Protein AF-A0A7C4W3E2-F1 (afdb_monomer_lite)

Organism: NCBI:txid1008305

InterPro domains:
  IPR001633 EAL domain [PF00563] (112-202)
  IPR001633 EAL domain [PS50883] (107-217)
  IPR035919 EAL domain superfamily [G3DSA:3.20.20.450] (111-212)
  IPR035919 EAL domain superfamily [SSF141868] (116-199)

Structure (mmCIF, N/CA/C/O backbone):
data_AF-A0A7C4W3E2-F1
#
_entry.id   AF-A0A7C4W3E2-F1
#
loop_
_atom_site.group_PDB
_atom_site.id
_atom_site.type_symbol
_atom_site.label_atom_id
_atom_site.label_alt_id
_atom_site.label_comp_id
_atom_site.label_asym_id
_atom_site.label_entity_id
_atom_site.label_seq_id
_atom_site.pdbx_PDB_ins_code
_atom_site.Cartn_x
_atom_site.Cartn_y
_atom_site.Cartn_z
_atom_site.occupancy
_atom_site.B_iso_or_equiv
_atom_site.auth_seq_id
_atom_site.auth_comp_id
_atom_site.auth_asym_id
_atom_site.auth_atom_id
_atom_site.pdbx_PDB_model_num
ATOM 1 N N . MET A 1 1 ? 19.752 24.414 1.937 1.00 37.38 1 MET A N 1
ATOM 2 C CA . MET A 1 1 ? 19.314 23.320 2.829 1.00 37.38 1 MET A CA 1
ATOM 3 C C . MET A 1 1 ? 18.439 22.409 1.978 1.00 37.38 1 MET A C 1
ATOM 5 O O . MET A 1 1 ? 17.414 22.881 1.515 1.00 37.38 1 MET A O 1
ATOM 9 N N . ASN A 1 2 ? 18.890 21.199 1.623 1.00 44.53 2 ASN A N 1
ATOM 10 C CA . ASN A 1 2 ? 18.094 20.286 0.788 1.00 44.53 2 ASN A CA 1
ATOM 11 C C . ASN A 1 2 ? 16.888 19.812 1.606 1.00 44.53 2 ASN A C 1
ATOM 13 O O . ASN A 1 2 ? 17.026 18.899 2.420 1.00 44.53 2 ASN A O 1
ATOM 17 N N . GLU A 1 3 ? 15.729 20.442 1.417 1.00 48.16 3 GLU A N 1
ATOM 18 C CA . GLU A 1 3 ? 14.470 19.932 1.950 1.00 48.16 3 GLU A CA 1
ATOM 19 C C . GLU A 1 3 ? 14.212 18.557 1.330 1.00 48.16 3 GLU A C 1
ATOM 21 O O . GLU A 1 3 ? 13.946 18.396 0.138 1.00 48.16 3 GLU A O 1
ATOM 26 N N . ARG A 1 4 ? 14.399 17.523 2.148 1.00 55.19 4 ARG A N 1
ATOM 27 C CA . ARG A 1 4 ? 14.164 16.134 1.775 1.00 55.19 4 ARG A CA 1
ATOM 28 C C . ARG A 1 4 ? 12.657 15.923 1.648 1.00 55.19 4 ARG A C 1
ATOM 30 O O . ARG A 1 4 ? 11.935 16.022 2.635 1.00 55.19 4 ARG A O 1
ATOM 37 N N . CYS A 1 5 ? 12.181 15.634 0.437 1.00 62.09 5 CYS A N 1
ATOM 38 C CA . CYS A 1 5 ? 10.765 15.351 0.207 1.00 62.09 5 CYS A CA 1
ATOM 39 C C . CYS A 1 5 ? 10.341 14.089 0.975 1.00 62.09 5 CYS A C 1
ATOM 41 O O . CYS A 1 5 ? 10.757 12.980 0.632 1.00 62.09 5 CYS A O 1
ATOM 43 N N . GLN A 1 6 ? 9.476 14.258 1.976 1.00 63.16 6 GLN A N 1
ATOM 44 C CA . GLN A 1 6 ? 8.965 13.171 2.821 1.00 63.16 6 GLN A CA 1
ATOM 45 C C . GLN A 1 6 ? 8.235 12.085 2.008 1.00 63.16 6 GLN A C 1
ATOM 47 O O . GLN A 1 6 ? 8.356 10.906 2.315 1.00 63.16 6 GLN A O 1
ATOM 52 N N . ARG A 1 7 ? 7.565 12.460 0.906 1.00 65.94 7 ARG A N 1
ATOM 53 C CA . ARG A 1 7 ? 6.836 11.528 0.021 1.00 65.94 7 ARG A CA 1
ATOM 54 C C . ARG A 1 7 ? 7.732 10.674 -0.879 1.00 65.94 7 ARG A C 1
ATOM 56 O O . ARG A 1 7 ? 7.321 9.609 -1.319 1.00 65.94 7 ARG A O 1
ATOM 63 N N . CYS A 1 8 ? 8.942 11.142 -1.188 1.00 62.94 8 CYS A N 1
ATOM 64 C CA . CYS A 1 8 ? 9.836 10.451 -2.123 1.00 62.94 8 CYS A CA 1
ATOM 65 C C . CYS A 1 8 ? 10.918 9.625 -1.418 1.00 62.94 8 CYS A C 1
ATOM 67 O O . CYS A 1 8 ? 11.667 8.921 -2.091 1.00 62.94 8 CYS A O 1
ATOM 69 N N . GLN A 1 9 ? 11.073 9.767 -0.097 1.00 70.00 9 GLN A N 1
ATOM 70 C CA . GLN A 1 9 ? 12.227 9.228 0.631 1.00 70.00 9 GLN A CA 1
ATOM 71 C C . GLN A 1 9 ? 11.869 8.239 1.737 1.00 70.00 9 GLN A C 1
ATOM 73 O O . GLN A 1 9 ? 12.732 7.446 2.108 1.00 70.00 9 GLN A O 1
ATOM 78 N N . VAL A 1 10 ? 10.632 8.255 2.237 1.00 81.19 10 VAL A N 1
ATOM 79 C CA . VAL A 1 10 ? 10.197 7.390 3.336 1.00 81.19 10 VAL A CA 1
ATOM 80 C C . VAL A 1 10 ? 9.119 6.443 2.828 1.00 81.19 10 VAL A C 1
ATOM 82 O O . VAL A 1 10 ? 8.127 6.885 2.254 1.00 81.19 10 VAL A O 1
ATOM 85 N N . LEU A 1 11 ? 9.326 5.142 3.030 1.00 84.69 11 LEU A N 1
ATOM 86 C CA . LEU A 1 11 ? 8.291 4.142 2.790 1.00 84.69 11 LEU A CA 1
ATOM 87 C C . LEU A 1 11 ? 7.401 4.033 4.033 1.00 84.69 11 LEU A C 1
ATOM 89 O O . LEU A 1 11 ? 7.938 3.905 5.139 1.00 84.69 11 LEU A O 1
ATOM 93 N N . PRO A 1 12 ? 6.069 4.064 3.878 1.00 86.69 12 PRO A N 1
ATOM 94 C CA . PRO A 1 12 ? 5.160 3.798 4.980 1.00 86.69 12 PRO A CA 1
ATOM 95 C C . PRO A 1 12 ? 5.326 2.351 5.452 1.00 86.69 12 PRO A C 1
ATOM 97 O O . PRO A 1 12 ? 5.595 1.452 4.656 1.00 86.69 12 PRO A O 1
ATOM 100 N N . ARG A 1 13 ? 5.162 2.128 6.756 1.00 82.44 13 ARG A N 1
ATOM 101 C CA . ARG A 1 13 ? 5.177 0.797 7.368 1.00 82.44 13 ARG A CA 1
ATOM 102 C C . ARG A 1 13 ? 4.104 0.710 8.440 1.00 82.44 13 ARG A C 1
ATOM 104 O O . ARG A 1 13 ? 3.766 1.715 9.062 1.00 82.44 13 ARG A O 1
ATOM 111 N N . VAL A 1 14 ? 3.593 -0.499 8.635 1.00 86.56 14 VAL A N 1
ATOM 112 C CA . VAL A 1 14 ? 2.686 -0.843 9.729 1.00 86.56 14 VAL A CA 1
ATOM 113 C C . VAL A 1 14 ? 3.442 -1.771 10.669 1.00 86.56 14 VAL A C 1
ATOM 115 O O . VAL A 1 14 ? 3.944 -2.809 10.244 1.00 86.56 14 VAL A O 1
ATOM 118 N N . THR A 1 15 ? 3.559 -1.368 11.926 1.00 86.69 15 THR A N 1
ATOM 119 C CA . THR A 1 15 ? 4.331 -2.054 12.966 1.00 86.69 15 THR A CA 1
ATOM 120 C C . THR A 1 15 ? 3.407 -2.650 14.026 1.00 86.69 15 THR A C 1
ATOM 122 O O . THR A 1 15 ? 2.318 -2.130 14.276 1.00 86.69 15 THR A O 1
ATOM 125 N N . ASP A 1 16 ? 3.818 -3.767 14.632 1.00 89.69 16 ASP A N 1
ATOM 126 C CA . ASP A 1 16 ? 3.157 -4.303 15.826 1.00 89.69 16 ASP A CA 1
ATOM 127 C C . ASP A 1 16 ? 3.580 -3.466 17.028 1.00 89.69 16 ASP A C 1
ATOM 129 O O . ASP A 1 16 ? 4.641 -3.655 17.619 1.00 89.69 16 ASP A O 1
ATOM 133 N N . GLU A 1 17 ? 2.753 -2.483 17.340 1.00 91.44 17 GLU A N 1
ATOM 134 C CA . GLU A 1 17 ? 2.902 -1.634 18.509 1.00 91.44 17 GLU A CA 1
ATOM 135 C C . GLU A 1 17 ? 1.515 -1.303 19.077 1.00 91.44 17 GLU A C 1
ATOM 137 O O . GLU A 1 17 ? 0.532 -1.315 18.318 1.00 91.44 17 GLU A O 1
ATOM 142 N N . PRO A 1 18 ? 1.422 -0.997 20.384 1.00 93.38 18 PRO A N 1
ATOM 143 C CA . PRO A 1 18 ? 0.163 -0.605 20.987 1.00 93.38 18 PRO A CA 1
ATOM 144 C C . PRO A 1 18 ? -0.325 0.722 20.413 1.00 93.38 18 PRO A C 1
ATOM 146 O O . PRO A 1 18 ? 0.388 1.730 20.455 1.00 93.38 18 PRO A O 1
ATOM 149 N N . LYS A 1 19 ? -1.553 0.735 19.900 1.00 94.38 19 LYS A N 1
ATOM 150 C CA . LYS A 1 19 ? -2.199 1.922 19.337 1.00 94.38 19 LYS A CA 1
ATOM 151 C C . LYS A 1 19 ? -3.575 2.122 19.944 1.00 94.38 19 LYS A C 1
ATOM 153 O O . LYS A 1 19 ? -4.288 1.165 20.235 1.00 94.38 19 LYS A O 1
ATOM 158 N N . GLN A 1 20 ? -3.958 3.384 20.061 1.00 94.75 20 GLN A N 1
ATOM 159 C CA . GLN A 1 20 ? -5.324 3.787 20.348 1.00 94.75 20 GLN A CA 1
ATOM 160 C C . GLN A 1 20 ? -5.944 4.346 19.069 1.00 94.75 20 GLN A C 1
ATOM 162 O O . GLN A 1 20 ? -5.345 5.180 18.382 1.00 94.75 20 GLN A O 1
ATOM 167 N N . LEU A 1 21 ? -7.128 3.848 18.727 1.00 95.44 21 LEU A N 1
ATOM 168 C CA . LEU A 1 21 ? -7.850 4.202 17.517 1.00 95.44 21 LEU A CA 1
ATOM 169 C C . LEU A 1 21 ? -9.158 4.892 17.875 1.00 95.44 21 LEU A C 1
ATOM 171 O O . LEU A 1 21 ? -9.896 4.438 18.745 1.00 95.44 21 LEU A O 1
ATOM 175 N N . PHE A 1 22 ? -9.452 5.962 17.145 1.00 95.56 22 PHE A N 1
ATOM 176 C CA . PHE A 1 22 ? -10.742 6.638 17.164 1.00 95.56 22 PHE A CA 1
ATOM 177 C C . PHE A 1 22 ? -11.294 6.613 15.750 1.00 95.56 22 PHE A C 1
ATOM 179 O O . PHE A 1 22 ? -10.764 7.294 14.870 1.00 95.56 22 PHE A O 1
ATOM 186 N N . CYS A 1 23 ? -12.319 5.800 15.527 1.00 96.69 23 CYS A N 1
ATOM 187 C CA . CYS A 1 23 ? -12.906 5.589 14.215 1.00 96.69 23 CYS A CA 1
ATOM 188 C C . CYS A 1 23 ? -14.297 6.217 14.142 1.00 96.69 23 CYS A C 1
ATOM 190 O O . CYS A 1 23 ? -15.093 6.070 15.066 1.00 96.69 23 CYS A O 1
ATOM 192 N N . VAL A 1 24 ? -14.581 6.899 13.036 1.00 96.38 24 VAL A N 1
ATOM 193 C CA . VAL A 1 24 ? -15.897 7.435 12.689 1.00 96.38 24 VAL A CA 1
ATOM 194 C C . VAL A 1 24 ? -16.534 6.567 11.613 1.00 96.38 24 VAL A C 1
ATOM 196 O O . VAL A 1 24 ? -15.870 6.138 10.663 1.00 96.38 24 VAL A O 1
ATOM 199 N N . PHE A 1 25 ? -17.828 6.309 11.777 1.00 95.88 25 PHE A N 1
ATOM 200 C CA . PHE A 1 25 ? -18.602 5.426 10.919 1.00 95.88 25 PHE A CA 1
ATOM 201 C C . PHE A 1 25 ? -19.732 6.222 10.265 1.00 95.88 25 PHE A C 1
ATOM 203 O O . PHE A 1 25 ? -20.571 6.759 10.980 1.00 95.88 25 PHE A O 1
ATOM 210 N N . PRO A 1 26 ? -19.807 6.279 8.925 1.00 91.88 26 PRO A N 1
ATOM 211 C CA . PRO A 1 26 ? -20.853 7.049 8.252 1.00 91.88 26 PRO A CA 1
ATOM 212 C C . PRO A 1 26 ? -22.226 6.368 8.275 1.00 91.88 26 PRO A C 1
ATOM 214 O O . PRO A 1 26 ? -23.226 6.996 7.942 1.00 91.88 26 PRO A O 1
ATOM 217 N N . LEU A 1 27 ? -22.287 5.074 8.612 1.00 92.88 27 LEU A N 1
ATOM 218 C CA . LEU A 1 27 ? -23.516 4.286 8.649 1.00 92.88 27 LEU A CA 1
ATOM 219 C C . LEU A 1 27 ? -23.542 3.404 9.899 1.00 92.88 27 LEU A C 1
ATOM 221 O O . LEU A 1 27 ? -22.602 2.640 10.141 1.00 92.88 27 LEU A O 1
ATOM 225 N N . GLU A 1 28 ? -24.661 3.423 10.627 1.00 93.50 28 GLU A N 1
ATOM 226 C CA . GLU A 1 28 ? -24.827 2.632 11.857 1.00 93.50 28 GLU A CA 1
ATOM 227 C C . GLU A 1 28 ? -24.673 1.125 11.601 1.00 93.50 28 GLU A C 1
ATOM 229 O O . GLU A 1 28 ? -24.094 0.407 12.408 1.00 93.50 28 GLU A O 1
ATOM 234 N N . VAL A 1 29 ? -25.102 0.634 10.433 1.00 94.12 29 VAL A N 1
ATOM 235 C CA . VAL A 1 29 ? -24.955 -0.784 10.057 1.00 94.12 29 VAL A CA 1
ATOM 236 C C . VAL A 1 29 ? -23.480 -1.206 9.993 1.00 94.12 29 VAL A C 1
ATOM 238 O O . VAL A 1 29 ? -23.128 -2.289 10.461 1.00 94.12 29 VAL A O 1
ATOM 241 N N . ILE A 1 30 ? -22.602 -0.351 9.452 1.00 94.81 30 ILE A N 1
ATOM 242 C CA . ILE A 1 30 ? -21.156 -0.620 9.392 1.00 94.81 30 ILE A CA 1
ATOM 243 C C . ILE A 1 30 ? -20.569 -0.588 10.806 1.00 94.81 30 ILE A C 1
ATOM 245 O O . ILE A 1 30 ? -19.756 -1.443 11.159 1.00 94.81 30 ILE A O 1
ATOM 249 N N . LYS A 1 31 ? -21.016 0.363 11.630 1.00 96.25 31 LYS A N 1
ATOM 250 C CA . LYS A 1 31 ? -20.593 0.493 13.024 1.00 96.25 31 LYS A CA 1
ATOM 251 C C . LYS A 1 31 ? -20.960 -0.740 13.853 1.00 96.25 31 LYS A C 1
ATOM 253 O O . LYS A 1 31 ? -20.088 -1.293 14.511 1.00 96.25 31 LYS A O 1
ATOM 258 N N . GLU A 1 32 ? -22.198 -1.228 13.785 1.00 95.75 32 GLU A N 1
ATOM 259 C CA . GLU A 1 32 ? -22.649 -2.433 14.508 1.00 95.75 32 GLU A CA 1
ATOM 260 C C . GLU A 1 32 ? -21.896 -3.698 14.079 1.00 95.75 32 GLU A C 1
ATOM 262 O O . GLU A 1 32 ? -21.497 -4.531 14.904 1.00 95.75 32 GLU A O 1
ATOM 267 N N . LYS A 1 33 ? -21.619 -3.814 12.780 1.00 95.31 33 LYS A N 1
ATOM 268 C CA . LYS A 1 33 ? -20.762 -4.866 12.229 1.00 95.31 33 LYS A CA 1
ATOM 269 C C . LYS A 1 33 ? -19.337 -4.779 12.791 1.00 95.31 33 LYS A C 1
ATOM 271 O O . LYS A 1 33 ? -18.769 -5.799 13.178 1.00 95.31 33 LYS A O 1
ATOM 276 N N . PHE A 1 34 ? -18.783 -3.571 12.912 1.00 96.25 34 PHE A N 1
ATOM 277 C CA . PHE A 1 34 ? -17.475 -3.330 13.529 1.00 96.25 34 PHE A CA 1
ATOM 278 C C . PHE A 1 34 ? -17.461 -3.611 15.034 1.00 96.25 34 PHE A C 1
ATOM 280 O O . PHE A 1 34 ? -16.535 -4.257 15.513 1.00 96.25 34 PHE A O 1
ATOM 287 N N . LYS A 1 35 ? -18.510 -3.239 15.779 1.00 96.25 35 LYS A N 1
ATOM 288 C CA . LYS A 1 35 ? -18.665 -3.603 17.199 1.00 96.25 35 LYS A CA 1
ATOM 289 C C . LYS A 1 35 ? -18.660 -5.115 17.394 1.00 96.25 35 LYS A C 1
ATOM 291 O O . LYS A 1 35 ? -17.996 -5.605 18.301 1.00 96.25 35 LYS A O 1
ATOM 296 N N . SER A 1 36 ? -19.390 -5.848 16.552 1.00 95.69 36 SER A N 1
ATOM 297 C CA . SER A 1 36 ? -19.430 -7.316 16.601 1.00 95.69 36 SER A CA 1
ATOM 298 C C . SER A 1 36 ? -18.036 -7.901 16.373 1.00 95.69 36 SER A C 1
ATOM 300 O O . SER A 1 36 ? -17.558 -8.681 17.190 1.00 95.69 36 SER A O 1
ATOM 302 N N . PHE A 1 37 ? -17.326 -7.406 15.352 1.00 95.69 37 PHE A N 1
ATOM 303 C CA . PHE A 1 37 ? -15.935 -7.778 15.102 1.00 95.69 37 PHE A CA 1
ATOM 304 C C . PHE A 1 37 ? -15.020 -7.496 16.308 1.00 95.69 37 PHE A C 1
ATOM 306 O O . PHE A 1 37 ? -14.236 -8.366 16.683 1.00 95.69 37 PHE A O 1
ATOM 313 N N . LEU A 1 38 ? -15.121 -6.325 16.948 1.00 95.81 38 LEU A N 1
ATOM 314 C CA . LEU A 1 38 ? -14.319 -5.996 18.134 1.00 95.81 38 LEU A CA 1
ATOM 315 C C . LEU A 1 38 ? -14.612 -6.940 19.311 1.00 95.81 38 LEU A C 1
ATOM 317 O O . LEU A 1 38 ? -13.673 -7.424 19.943 1.00 95.81 38 LEU A O 1
ATOM 321 N N . LYS A 1 39 ? -15.890 -7.257 19.570 1.00 95.06 39 LYS A N 1
ATOM 322 C CA . LYS A 1 39 ? -16.298 -8.196 20.632 1.00 95.06 39 LYS A CA 1
ATOM 323 C C . LYS A 1 39 ? -15.750 -9.599 20.396 1.00 95.06 39 LYS A C 1
ATOM 325 O O . LYS A 1 39 ? -15.179 -10.182 21.314 1.00 95.06 39 LYS A O 1
ATOM 330 N N . ASP A 1 40 ? -15.866 -10.106 19.170 1.00 93.38 40 ASP A N 1
ATOM 331 C CA . ASP A 1 40 ? -15.380 -11.440 18.796 1.00 93.38 40 ASP A CA 1
ATOM 332 C C . ASP A 1 40 ? -13.858 -11.573 18.967 1.00 93.38 40 ASP A C 1
ATOM 334 O O . ASP A 1 40 ? -13.340 -12.665 19.202 1.00 93.38 40 ASP A O 1
ATOM 338 N N . HIS A 1 41 ? -13.135 -10.452 18.896 1.00 90.31 41 HIS A N 1
ATOM 339 C CA . HIS A 1 41 ? -11.686 -10.390 19.075 1.00 90.31 41 HIS A CA 1
ATOM 340 C C . HIS A 1 41 ? -11.252 -9.937 20.477 1.00 90.31 41 HIS A C 1
ATOM 342 O O . HIS A 1 41 ? -10.055 -9.742 20.702 1.00 90.31 41 HIS A O 1
ATOM 348 N N . GLY A 1 42 ? -12.191 -9.809 21.423 1.00 90.88 42 GLY A N 1
ATOM 349 C CA . GLY A 1 42 ? -11.912 -9.455 22.816 1.00 90.88 42 GLY A CA 1
ATOM 350 C C . GLY A 1 42 ? -11.417 -8.019 23.013 1.00 90.88 42 GLY A C 1
ATOM 351 O O . GLY A 1 42 ? -10.717 -7.752 23.986 1.00 90.88 42 GLY A O 1
ATOM 352 N N . CYS A 1 43 ? -11.735 -7.107 22.091 1.00 92.81 43 CYS A N 1
ATOM 353 C CA . CYS A 1 43 ? -11.382 -5.697 22.202 1.00 92.81 43 CYS A CA 1
ATOM 354 C C . CYS A 1 43 ? -12.485 -4.930 22.936 1.00 92.81 43 CYS A C 1
ATOM 356 O O . CYS A 1 43 ? -13.632 -4.888 22.484 1.00 92.81 43 CYS A O 1
ATOM 358 N N . GLU A 1 44 ? -12.128 -4.280 24.041 1.00 93.62 44 GLU A N 1
ATOM 359 C CA . GLU A 1 44 ? -12.989 -3.286 24.679 1.00 93.62 44 GLU A CA 1
ATOM 360 C C . GLU A 1 44 ? -13.023 -2.002 23.842 1.00 93.62 44 GLU A C 1
ATOM 362 O O . GLU A 1 44 ? -12.034 -1.624 23.207 1.00 93.62 44 GLU A O 1
ATOM 367 N N . PHE A 1 45 ? -14.175 -1.333 23.825 1.00 96.25 45 PHE A N 1
ATOM 368 C CA . PHE A 1 45 ? -14.359 -0.096 23.078 1.00 96.25 45 PHE A CA 1
ATOM 369 C C . PHE A 1 45 ? -15.340 0.846 23.774 1.00 96.25 45 PHE A C 1
ATOM 371 O O . PHE A 1 45 ? -16.288 0.426 24.436 1.00 96.25 45 PHE A O 1
ATOM 378 N N . LEU A 1 46 ? -15.105 2.136 23.573 1.00 94.81 46 LEU A N 1
ATOM 379 C CA . LEU A 1 46 ? -15.987 3.239 23.903 1.00 94.81 46 LEU A CA 1
ATOM 380 C C . LEU A 1 46 ? -16.888 3.533 22.700 1.00 94.81 46 LEU A C 1
ATOM 382 O O . LEU A 1 46 ? -16.408 3.613 21.569 1.00 94.81 46 LEU A O 1
ATOM 386 N N . ASP A 1 47 ? -18.181 3.697 22.952 1.00 95.88 47 ASP A N 1
ATOM 387 C CA . ASP A 1 47 ? -19.205 3.941 21.938 1.00 95.88 47 ASP A CA 1
ATOM 388 C C . ASP A 1 47 ? -19.864 5.303 22.177 1.00 95.88 47 ASP A C 1
ATOM 390 O O . ASP A 1 47 ? -20.580 5.488 23.161 1.00 95.88 47 ASP A O 1
ATOM 394 N N . GLU A 1 48 ? -19.604 6.259 21.286 1.00 91.88 48 GLU A N 1
ATOM 395 C CA . GLU A 1 48 ? -20.080 7.638 21.410 1.00 91.88 48 GLU A CA 1
ATOM 396 C C . GLU A 1 48 ? -20.646 8.139 20.079 1.00 91.88 48 GLU A C 1
ATOM 398 O O . GLU A 1 48 ? -19.911 8.561 19.189 1.00 91.88 48 GLU A O 1
ATOM 403 N N . GLY A 1 49 ? -21.974 8.133 19.930 1.00 90.81 49 GLY A N 1
ATOM 404 C CA . GLY A 1 49 ? -22.629 8.683 18.737 1.00 90.81 49 GLY A CA 1
ATOM 405 C C . GLY A 1 49 ? -22.202 7.950 17.465 1.00 90.81 49 GLY A C 1
ATOM 406 O O . GLY A 1 49 ? -22.533 6.787 17.299 1.00 90.81 49 GLY A O 1
ATOM 407 N N . GLU A 1 50 ? -21.461 8.602 16.573 1.00 92.19 50 GLU A N 1
ATOM 408 C CA . GLU A 1 50 ? -20.946 8.007 15.324 1.00 92.19 50 GLU A CA 1
ATOM 409 C C . GLU A 1 50 ? -19.514 7.453 15.463 1.00 92.19 50 GLU A C 1
ATOM 411 O O . GLU A 1 50 ? -18.910 7.011 14.482 1.00 92.19 50 GLU A O 1
ATOM 416 N N . PHE A 1 51 ? -18.957 7.472 16.677 1.00 94.25 51 PHE A N 1
ATOM 417 C CA . PHE A 1 51 ? -17.564 7.139 16.954 1.00 94.25 51 PHE A CA 1
ATOM 418 C C . PHE A 1 51 ? -17.422 5.847 17.756 1.00 94.25 51 PHE A C 1
ATOM 420 O O . PHE A 1 51 ? -18.222 5.558 18.647 1.00 94.25 51 PHE A O 1
ATOM 427 N N . LEU A 1 52 ? -16.351 5.104 17.467 1.00 96.75 52 LEU A N 1
ATOM 428 C CA . LEU A 1 52 ? -15.817 4.066 18.345 1.00 96.75 52 LEU A CA 1
ATOM 429 C C . LEU A 1 52 ? -14.369 4.396 18.706 1.00 96.75 52 LEU A C 1
ATOM 431 O O . LEU A 1 52 ? -13.541 4.613 17.818 1.00 96.75 52 LEU A O 1
ATOM 435 N N . GLY A 1 53 ? -14.064 4.402 20.001 1.00 95.38 53 GLY A N 1
ATOM 436 C CA . GLY A 1 53 ? -12.704 4.507 20.529 1.00 95.38 53 GLY A CA 1
ATOM 437 C C . GLY A 1 53 ? -12.253 3.170 21.104 1.00 95.38 53 GLY A C 1
ATOM 438 O O . GLY A 1 53 ? -12.975 2.590 21.902 1.00 95.38 53 GLY A O 1
ATOM 439 N N . PHE A 1 54 ? -11.088 2.656 20.725 1.00 95.50 54 PHE A N 1
ATOM 440 C CA . PHE A 1 54 ? -10.593 1.375 21.240 1.00 95.50 54 PHE A CA 1
ATOM 441 C C . PHE A 1 54 ? -9.069 1.309 21.233 1.00 95.50 54 PHE A C 1
ATOM 443 O O . PHE A 1 54 ? -8.395 2.055 20.519 1.00 95.50 54 PHE A O 1
ATOM 450 N N . GLU A 1 55 ? -8.522 0.399 22.031 1.00 94.81 55 GLU A N 1
ATOM 451 C CA . GLU A 1 55 ? -7.087 0.139 22.102 1.00 94.81 55 GLU A CA 1
ATOM 452 C C . GLU A 1 55 ? -6.758 -1.235 21.526 1.00 94.81 55 GLU A C 1
ATOM 454 O O . GLU A 1 55 ? -7.503 -2.204 21.682 1.00 94.81 55 GLU A O 1
ATOM 459 N N . VAL A 1 56 ? -5.612 -1.321 20.858 1.00 94.38 56 VAL A N 1
ATOM 460 C CA . VAL A 1 56 ? -5.057 -2.573 20.349 1.00 94.38 56 VAL A CA 1
ATOM 461 C C . VAL A 1 56 ? -3.602 -2.677 20.777 1.00 94.38 56 VAL A C 1
ATOM 463 O O . VAL A 1 56 ? -2.821 -1.760 20.552 1.00 94.38 56 VAL A O 1
ATOM 466 N N . GLU A 1 57 ? -3.220 -3.803 21.377 1.00 92.81 57 GLU A N 1
ATOM 467 C CA . GLU A 1 57 ? -1.832 -4.041 21.810 1.00 92.81 57 GLU A CA 1
ATOM 468 C C . GLU A 1 57 ? -0.892 -4.323 20.626 1.00 92.81 57 GLU A C 1
ATOM 470 O O . GLU A 1 57 ? 0.281 -3.970 20.660 1.00 92.81 57 GLU A O 1
ATOM 475 N N . ASN A 1 58 ? -1.410 -4.942 19.560 1.00 93.75 58 ASN A N 1
ATOM 476 C CA . ASN A 1 58 ? -0.642 -5.301 18.367 1.00 93.75 58 ASN A CA 1
ATOM 477 C C . ASN A 1 58 ? -1.377 -4.814 17.114 1.00 93.75 58 ASN A C 1
ATOM 479 O O . ASN A 1 58 ? -2.250 -5.510 16.584 1.00 93.75 58 ASN A O 1
ATOM 483 N N . PHE A 1 59 ? -1.060 -3.597 16.664 1.00 93.62 59 PHE A N 1
ATOM 484 C CA . PHE A 1 59 ? -1.790 -2.952 15.573 1.00 93.62 59 PHE A CA 1
ATOM 485 C C . PHE A 1 59 ? -1.702 -3.702 14.236 1.00 93.62 59 PHE A C 1
ATOM 487 O O . PHE A 1 59 ? -2.735 -3.957 13.615 1.00 93.62 59 PHE A O 1
ATOM 494 N N . LYS A 1 60 ? -0.505 -4.113 13.794 1.00 94.38 60 LYS A N 1
ATOM 495 C CA . LYS A 1 60 ? -0.362 -4.878 12.543 1.00 94.38 60 LYS A CA 1
ATOM 496 C C . LYS A 1 60 ? -1.173 -6.175 12.604 1.00 94.38 60 LYS A C 1
ATOM 498 O O . LYS A 1 60 ? -1.950 -6.455 11.694 1.00 94.38 60 LYS A O 1
ATOM 503 N N . SER A 1 61 ? -1.064 -6.916 13.703 1.00 94.38 61 SER A N 1
ATOM 504 C CA . SER A 1 61 ? -1.832 -8.143 13.939 1.00 94.38 61 SER A CA 1
ATOM 505 C C . SER A 1 61 ? -3.348 -7.916 13.923 1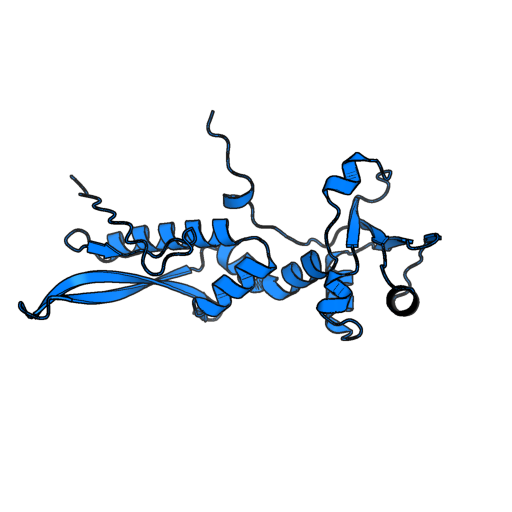.00 94.38 61 SER A C 1
ATOM 507 O O . SER A 1 61 ? -4.091 -8.748 13.404 1.00 94.38 61 SER A O 1
ATOM 509 N N . PHE A 1 62 ? -3.826 -6.790 14.458 1.00 95.19 62 PHE A N 1
ATOM 510 C CA . PHE A 1 62 ? -5.233 -6.399 14.377 1.00 95.19 62 PHE A CA 1
ATOM 511 C C . PHE A 1 62 ? -5.676 -6.160 12.928 1.00 95.19 62 PHE A C 1
ATOM 513 O O . PHE A 1 62 ? -6.693 -6.706 12.503 1.00 95.19 62 PHE A O 1
ATOM 520 N N . ILE A 1 63 ? -4.891 -5.417 12.143 1.00 94.94 63 ILE A N 1
ATOM 521 C CA . ILE A 1 63 ? -5.190 -5.164 10.728 1.00 94.94 63 ILE A CA 1
ATOM 522 C C . ILE A 1 63 ? -5.192 -6.464 9.912 1.00 94.94 63 ILE A C 1
ATOM 524 O O . ILE A 1 63 ? -6.090 -6.651 9.097 1.00 94.94 63 ILE A O 1
ATOM 528 N N . VAL A 1 64 ? -4.258 -7.388 10.166 1.00 94.06 64 VAL A N 1
ATOM 529 C CA . VAL A 1 64 ? -4.235 -8.720 9.526 1.00 94.06 64 VAL A CA 1
ATOM 530 C C . VAL A 1 64 ? -5.501 -9.522 9.847 1.00 94.06 64 VAL A C 1
ATOM 532 O O . VAL A 1 64 ? -6.061 -10.174 8.968 1.00 94.06 64 VAL A O 1
ATOM 535 N N . LYS A 1 65 ? -5.980 -9.482 11.096 1.00 94.19 65 LYS A N 1
ATOM 536 C CA . LYS A 1 65 ? -7.241 -10.140 11.479 1.00 94.19 65 LYS A CA 1
ATOM 537 C C . LYS A 1 65 ? -8.439 -9.489 10.793 1.00 94.19 65 LYS A C 1
ATOM 539 O O . LYS A 1 65 ? -9.317 -10.193 10.303 1.00 94.19 65 LYS A O 1
ATOM 544 N N . LEU A 1 66 ? -8.456 -8.158 10.719 1.00 93.31 66 LEU A N 1
ATOM 545 C CA . LEU A 1 66 ? -9.513 -7.400 10.056 1.00 93.31 66 LEU A CA 1
ATOM 546 C C . LEU A 1 66 ? -9.611 -7.768 8.571 1.00 93.31 66 LEU A C 1
ATOM 548 O O . LEU A 1 66 ? -10.701 -8.101 8.108 1.00 93.31 66 LEU A O 1
ATOM 552 N N . THR A 1 67 ? -8.488 -7.780 7.847 1.00 90.56 67 THR A N 1
ATOM 553 C CA . THR A 1 67 ? -8.456 -8.166 6.427 1.00 90.56 67 THR A CA 1
ATOM 554 C C . THR A 1 67 ? -8.765 -9.646 6.225 1.00 90.56 67 THR A C 1
ATOM 556 O O . THR A 1 67 ? -9.568 -9.990 5.364 1.00 90.56 67 THR A O 1
ATOM 559 N N . GLY A 1 68 ? -8.199 -10.526 7.056 1.00 89.38 68 GLY A N 1
ATOM 560 C CA . GLY A 1 68 ? -8.406 -11.974 6.969 1.00 89.38 68 GLY A CA 1
ATOM 561 C C . GLY A 1 68 ? -9.823 -12.436 7.320 1.00 89.38 68 GLY A C 1
ATOM 562 O O . GLY A 1 68 ? -10.236 -13.513 6.896 1.00 89.38 68 GLY A O 1
ATOM 563 N N . SER A 1 69 ? -10.586 -11.629 8.062 1.00 89.00 69 SER A N 1
ATOM 564 C CA . SER A 1 69 ? -11.962 -11.959 8.448 1.00 89.00 69 SER A CA 1
ATOM 565 C C . SER A 1 69 ? -12.938 -12.000 7.267 1.00 89.00 69 SER A C 1
ATOM 567 O O . SER A 1 69 ? -13.992 -12.622 7.380 1.00 89.00 69 SER A O 1
ATOM 569 N N . ASN A 1 70 ? -12.621 -11.327 6.150 1.00 84.75 70 ASN A N 1
ATOM 570 C CA . ASN A 1 70 ? -13.533 -11.085 5.022 1.00 84.75 70 ASN A CA 1
ATOM 571 C C . ASN A 1 70 ? -14.895 -10.493 5.433 1.00 84.75 70 ASN A C 1
ATOM 573 O O . ASN A 1 70 ? -15.864 -10.557 4.676 1.00 84.75 70 ASN A O 1
ATOM 577 N N . VAL A 1 71 ? -14.978 -9.908 6.632 1.00 90.12 71 VAL A N 1
ATOM 578 C CA . VAL A 1 71 ? -16.204 -9.298 7.140 1.00 90.12 71 VAL A CA 1
ATOM 579 C C . VAL A 1 71 ? -16.460 -7.999 6.388 1.00 90.12 71 VAL A C 1
ATOM 581 O O . VAL A 1 71 ? -17.588 -7.764 5.974 1.00 90.12 71 VAL A O 1
ATOM 584 N N . PHE A 1 72 ? -15.434 -7.180 6.149 1.00 93.19 72 PHE A N 1
ATOM 585 C CA . PHE A 1 72 ? -15.566 -5.869 5.508 1.00 93.19 72 PHE A CA 1
ATOM 586 C C . PHE A 1 72 ? -15.091 -5.883 4.056 1.00 93.19 72 PHE A C 1
ATOM 588 O O . PHE A 1 72 ? -14.038 -6.426 3.731 1.00 93.19 72 PHE A O 1
ATOM 595 N N . SER A 1 73 ? -15.853 -5.227 3.186 1.00 92.50 73 SER A N 1
ATOM 596 C CA . SER A 1 73 ? -15.435 -4.909 1.821 1.00 92.50 73 SER A CA 1
ATOM 597 C C . SER A 1 73 ? -14.449 -3.736 1.795 1.00 92.50 73 SER A C 1
ATOM 599 O O . SER A 1 73 ? -14.394 -2.919 2.716 1.00 92.50 73 SER A O 1
ATOM 601 N N . SER A 1 74 ? -13.705 -3.591 0.695 1.00 89.12 74 SER A N 1
ATOM 602 C CA . SER A 1 74 ? -12.809 -2.442 0.493 1.00 89.12 74 SER A CA 1
ATOM 603 C C . SER A 1 74 ? -13.541 -1.096 0.499 1.00 89.12 74 SER A C 1
ATOM 605 O O . SER A 1 74 ? -12.946 -0.090 0.879 1.00 89.12 74 SER A O 1
ATOM 607 N N . VAL A 1 75 ? -14.817 -1.079 0.094 1.00 92.06 75 VAL A N 1
ATOM 608 C CA . VAL A 1 75 ? -15.675 0.114 0.106 1.00 92.06 75 VAL A CA 1
ATOM 609 C C . VAL A 1 75 ? -16.023 0.493 1.544 1.00 92.06 75 VAL A C 1
ATOM 611 O O . VAL A 1 75 ? -15.777 1.623 1.944 1.00 92.06 75 VAL A O 1
ATOM 614 N N . GLU A 1 76 ? -16.480 -0.465 2.356 1.00 94.75 76 GLU A N 1
ATOM 615 C CA . GLU A 1 76 ? -16.770 -0.216 3.777 1.00 94.75 76 GLU A CA 1
ATOM 616 C C . GLU A 1 76 ? -15.521 0.265 4.532 1.00 94.75 76 GLU A C 1
ATOM 618 O O . GLU A 1 76 ? -15.585 1.226 5.293 1.00 94.75 76 GLU A O 1
ATOM 623 N N . LEU A 1 77 ? -14.361 -0.353 4.287 1.00 94.69 77 LEU A N 1
ATOM 624 C CA . LEU A 1 77 ? -13.094 0.062 4.903 1.00 94.69 77 LEU A CA 1
ATOM 625 C C . LEU A 1 77 ? -12.614 1.444 4.435 1.00 94.69 77 LEU A C 1
ATOM 627 O O . LEU A 1 77 ? -11.852 2.094 5.148 1.00 94.69 77 LEU A O 1
ATOM 631 N N . ASN A 1 78 ? -13.006 1.881 3.236 1.00 95.06 78 ASN A N 1
ATOM 632 C CA . ASN A 1 78 ? -12.707 3.225 2.746 1.00 95.06 78 ASN A CA 1
ATOM 633 C C . ASN A 1 78 ? -13.578 4.292 3.425 1.00 95.06 78 ASN A C 1
ATOM 635 O O . ASN A 1 78 ? -13.165 5.440 3.549 1.00 95.06 78 ASN A O 1
ATOM 639 N N . ASP A 1 79 ? -14.772 3.911 3.864 1.00 95.12 79 ASP A N 1
ATOM 640 C CA . ASP A 1 79 ? -15.735 4.816 4.480 1.00 95.12 79 ASP A CA 1
ATOM 641 C C . ASP A 1 79 ? -15.492 4.983 5.989 1.00 95.12 79 ASP A C 1
ATOM 643 O O . ASP A 1 79 ? -15.730 6.059 6.544 1.00 95.12 79 ASP A O 1
ATOM 647 N N . ILE A 1 80 ? -14.933 3.965 6.651 1.00 96.38 80 ILE A N 1
ATOM 648 C CA . ILE A 1 80 ? -14.481 4.061 8.045 1.00 96.38 80 ILE A CA 1
ATOM 649 C C . ILE A 1 80 ? -13.211 4.909 8.095 1.00 96.38 80 ILE A C 1
ATOM 651 O O . ILE A 1 80 ? -12.172 4.501 7.580 1.00 96.38 80 ILE A O 1
ATOM 655 N N . HIS A 1 81 ? -13.261 6.064 8.753 1.00 96.38 81 HIS A N 1
ATOM 656 C CA . HIS A 1 81 ? -12.083 6.914 8.938 1.00 96.38 81 HIS A CA 1
ATOM 657 C C . HIS A 1 81 ? -11.588 6.813 10.368 1.00 96.38 81 HIS A C 1
ATOM 659 O O . HIS A 1 81 ? -12.379 6.922 11.297 1.00 96.38 81 HIS A O 1
ATOM 665 N N . CYS A 1 82 ? -10.283 6.646 10.555 1.00 96.25 82 CYS A N 1
ATOM 666 C CA . CYS A 1 82 ? -9.696 6.523 11.878 1.00 96.25 82 CYS A CA 1
ATOM 667 C C . CYS A 1 82 ? -8.574 7.540 12.088 1.00 96.25 82 CYS A C 1
ATOM 669 O O . CYS A 1 82 ? -7.788 7.840 11.186 1.00 96.25 82 CYS A O 1
ATOM 671 N N . VAL A 1 83 ? -8.497 8.061 13.306 1.00 95.12 83 VAL A N 1
ATOM 672 C CA . VAL A 1 83 ? -7.288 8.670 13.854 1.00 95.12 83 VAL A CA 1
ATOM 673 C C . VAL A 1 83 ? -6.583 7.594 14.662 1.00 95.12 83 VAL A C 1
ATOM 675 O O . VAL A 1 83 ? -7.206 6.920 15.481 1.00 95.12 83 VAL A O 1
ATOM 678 N N . MET A 1 84 ? -5.283 7.446 14.437 1.00 92.25 84 MET A N 1
ATOM 679 C CA . MET A 1 84 ? -4.443 6.549 15.222 1.00 92.25 84 MET A CA 1
ATOM 680 C C . MET A 1 84 ? -3.456 7.353 16.045 1.00 92.25 84 MET A C 1
ATOM 682 O O . MET A 1 84 ? -2.792 8.251 15.517 1.00 92.25 84 MET A O 1
ATOM 686 N N . LEU A 1 85 ? -3.347 6.992 17.316 1.00 92.75 85 LEU A N 1
ATOM 687 C CA . LEU A 1 85 ? -2.457 7.605 18.286 1.00 92.75 85 LEU A CA 1
ATOM 688 C C . LEU A 1 85 ? -1.655 6.529 19.018 1.00 92.75 85 LEU A C 1
ATOM 690 O O . LEU A 1 85 ? -2.071 5.371 19.109 1.00 92.75 85 LEU A O 1
ATOM 694 N N . ASP A 1 86 ? -0.506 6.922 19.559 1.00 90.81 86 ASP A N 1
ATOM 695 C CA . ASP A 1 86 ? 0.228 6.078 20.498 1.00 90.81 86 ASP A CA 1
ATOM 696 C C . ASP A 1 86 ? -0.568 5.944 21.801 1.00 90.81 86 ASP A C 1
ATOM 698 O O . ASP A 1 86 ? -1.287 6.869 22.198 1.00 90.81 86 ASP A O 1
ATOM 702 N N . LYS A 1 87 ? -0.434 4.801 22.481 1.00 86.12 87 LYS A N 1
ATOM 703 C CA . LYS A 1 87 ? -1.144 4.525 23.739 1.00 86.12 87 LYS A CA 1
ATOM 704 C C . LYS A 1 87 ? -0.953 5.665 24.751 1.00 86.12 87 LYS A C 1
ATOM 706 O O . LYS A 1 87 ? 0.159 6.163 24.924 1.00 86.12 87 LYS A O 1
ATOM 711 N N . ASN A 1 88 ? -2.033 6.055 25.433 1.00 85.56 88 ASN A N 1
ATOM 712 C CA . ASN A 1 88 ? -2.092 7.173 26.389 1.00 85.56 88 ASN A CA 1
ATOM 713 C C . ASN A 1 88 ? -1.861 8.579 25.796 1.00 85.56 88 ASN A C 1
ATOM 715 O O . ASN A 1 88 ? -1.690 9.540 26.549 1.00 85.56 88 ASN A O 1
ATOM 719 N N . THR A 1 89 ? -1.858 8.737 24.470 1.00 89.38 89 THR A N 1
ATOM 720 C CA . THR A 1 89 ? -1.797 10.066 23.848 1.00 89.38 89 THR A CA 1
ATOM 721 C C . THR A 1 89 ? -3.200 10.674 23.789 1.00 89.38 89 THR A C 1
ATOM 723 O O . THR A 1 89 ? -4.101 10.061 23.216 1.00 89.38 89 THR A O 1
ATOM 726 N N . PRO A 1 90 ? -3.418 11.886 24.326 1.00 88.12 90 PRO A N 1
ATOM 727 C CA . PRO A 1 90 ? -4.735 12.507 24.294 1.00 88.12 90 PRO A CA 1
ATOM 728 C C . PRO A 1 90 ? -5.147 12.881 22.866 1.00 88.12 90 PRO A C 1
ATOM 730 O O . PRO A 1 90 ? -4.343 13.387 22.074 1.00 88.12 90 PRO A O 1
ATOM 733 N N . LEU A 1 91 ? -6.434 12.703 22.556 1.00 89.12 91 LEU A N 1
ATOM 734 C CA . LEU A 1 91 ? -7.016 13.179 21.306 1.00 89.12 91 LEU A CA 1
ATOM 735 C C . LEU A 1 91 ? -7.055 14.714 21.309 1.00 89.12 91 LEU A C 1
ATOM 737 O O . LEU A 1 91 ? -7.724 15.342 22.125 1.00 89.12 91 LEU A O 1
ATOM 741 N N . THR A 1 92 ? -6.322 15.326 20.382 1.00 91.50 92 THR A N 1
ATOM 742 C CA . THR A 1 92 ? -6.237 16.784 20.214 1.00 91.50 92 THR A CA 1
ATOM 743 C C . THR A 1 92 ? -6.664 17.184 18.804 1.00 91.50 92 THR A C 1
ATOM 745 O O . THR A 1 92 ? -6.664 16.364 17.889 1.00 91.50 92 THR A O 1
ATOM 748 N N . VAL A 1 93 ? -6.988 18.461 18.576 1.00 90.50 93 VAL A N 1
ATOM 749 C CA . VAL A 1 93 ? -7.422 18.949 17.248 1.00 90.50 93 VAL A CA 1
ATOM 750 C C . VAL A 1 93 ? -6.369 18.692 16.156 1.00 90.50 93 VAL A C 1
ATOM 752 O O . VAL A 1 93 ? -6.703 18.447 14.999 1.00 90.50 93 VAL A O 1
ATOM 755 N N . SER A 1 94 ? -5.080 18.700 16.506 1.00 90.00 94 SER A N 1
ATOM 756 C CA . SER A 1 94 ? -3.997 18.397 15.564 1.00 90.00 94 SER A CA 1
ATOM 757 C C . SER A 1 94 ? -3.992 16.939 15.100 1.00 90.00 94 SER A C 1
ATOM 759 O O . SER A 1 94 ? -3.517 16.677 13.994 1.00 90.00 94 SER A O 1
ATOM 761 N N . ALA A 1 95 ? -4.547 16.014 15.889 1.00 90.19 95 ALA A N 1
ATOM 762 C CA . ALA A 1 95 ? -4.638 14.601 15.544 1.00 90.19 95 ALA A CA 1
ATOM 763 C C . ALA A 1 95 ? -5.519 14.358 14.311 1.00 90.19 95 ALA A C 1
ATOM 765 O O . ALA A 1 95 ? -5.239 13.464 13.525 1.00 90.19 95 ALA A O 1
ATOM 766 N N . PHE A 1 96 ? -6.510 15.213 14.040 1.00 89.38 96 PHE A N 1
ATOM 767 C CA . PHE A 1 96 ? -7.337 15.086 12.833 1.00 89.38 96 PHE A CA 1
ATOM 768 C C . PHE A 1 96 ? -6.549 15.267 11.526 1.00 89.38 96 PHE A C 1
ATOM 770 O O . PHE A 1 96 ? -7.014 14.846 10.472 1.00 89.38 96 PHE A O 1
ATOM 777 N N . LYS A 1 97 ? -5.322 15.812 11.566 1.00 88.62 97 LYS A N 1
ATOM 778 C CA . LYS A 1 97 ? -4.422 15.817 10.398 1.00 88.62 97 LYS A CA 1
ATOM 779 C C . LYS A 1 97 ? -4.014 14.410 9.952 1.00 88.62 97 LYS A C 1
ATOM 781 O O . LYS A 1 97 ? -3.629 14.243 8.798 1.00 88.62 97 LYS A O 1
ATOM 786 N N . SER A 1 98 ? -4.045 13.425 10.853 1.00 88.12 98 SER A N 1
ATOM 787 C CA . SER A 1 98 ? -3.749 12.022 10.551 1.00 88.12 98 SER A CA 1
ATOM 788 C C . SER A 1 98 ? -5.002 11.182 10.302 1.00 88.12 98 SER A C 1
ATOM 790 O O . SER A 1 98 ? -4.867 9.971 10.124 1.00 88.12 98 SER A O 1
ATOM 792 N N . LEU A 1 99 ? -6.190 11.802 10.246 1.00 94.12 99 LEU A N 1
ATOM 793 C CA . LEU A 1 99 ? -7.431 11.119 9.899 1.00 94.12 99 LEU A CA 1
ATOM 794 C C . LEU A 1 99 ? -7.301 10.518 8.498 1.00 94.12 99 LEU A C 1
ATOM 796 O O . LEU A 1 99 ? -7.083 11.233 7.516 1.00 94.12 99 LEU A O 1
ATOM 800 N N . LYS A 1 100 ? -7.421 9.196 8.415 1.00 94.50 100 LYS A N 1
ATOM 801 C CA . LYS A 1 100 ? -7.320 8.452 7.161 1.00 94.50 100 LYS A CA 1
ATOM 802 C C . LYS A 1 100 ? -8.356 7.336 7.122 1.00 94.50 100 LYS A C 1
ATOM 804 O O . LYS A 1 100 ? -8.734 6.831 8.180 1.00 94.50 100 LYS A O 1
ATOM 809 N N . PRO A 1 101 ? -8.799 6.934 5.925 1.00 95.94 101 PRO A N 1
ATOM 810 C CA . PRO A 1 101 ? -9.655 5.770 5.787 1.00 95.94 101 PRO A CA 1
ATOM 811 C C . PRO A 1 101 ? -8.921 4.506 6.256 1.00 95.94 101 PRO A C 1
ATOM 813 O O . PRO A 1 101 ? -7.714 4.357 6.030 1.00 95.94 101 PRO A O 1
ATOM 816 N N . LEU A 1 102 ? -9.646 3.593 6.907 1.00 94.94 102 LEU A N 1
ATOM 817 C CA . LEU A 1 102 ? -9.109 2.367 7.501 1.00 94.94 102 LEU A CA 1
ATOM 818 C C . LEU A 1 102 ? -8.439 1.475 6.449 1.00 94.94 102 LEU A C 1
ATOM 820 O O . LEU A 1 102 ? -7.433 0.816 6.731 1.00 94.94 102 LEU A O 1
ATOM 824 N N . ASN A 1 103 ? -8.927 1.546 5.206 1.00 95.12 103 ASN A N 1
ATOM 825 C CA . ASN A 1 103 ? -8.331 0.879 4.053 1.00 95.12 103 ASN A CA 1
ATOM 826 C C . ASN A 1 103 ? -6.860 1.260 3.789 1.00 95.12 103 ASN A C 1
ATOM 828 O O . ASN A 1 103 ? -6.150 0.520 3.108 1.00 95.12 103 ASN A O 1
ATOM 832 N N . THR A 1 104 ? -6.384 2.395 4.314 1.00 94.00 104 THR A N 1
ATOM 833 C CA . THR A 1 104 ? -4.992 2.828 4.165 1.00 94.00 104 THR A CA 1
ATOM 834 C C . THR A 1 104 ? -4.067 1.809 4.813 1.00 94.00 104 THR A C 1
ATOM 836 O O . THR A 1 104 ? -3.081 1.389 4.215 1.00 94.00 104 THR A O 1
ATOM 839 N N . TRP A 1 105 ? -4.389 1.375 6.032 1.00 94.31 105 TRP A N 1
ATOM 840 C CA . TRP A 1 105 ? -3.547 0.439 6.774 1.00 94.31 105 TRP A CA 1
ATOM 841 C C . TRP A 1 105 ? -3.722 -0.994 6.298 1.00 94.31 105 TRP A C 1
ATOM 843 O O . TRP A 1 105 ? -2.729 -1.713 6.216 1.00 94.31 105 TRP A O 1
ATOM 853 N N . THR A 1 106 ? -4.936 -1.388 5.900 1.00 94.44 106 THR A N 1
ATOM 854 C CA . THR A 1 106 ? -5.148 -2.702 5.277 1.00 94.44 106 THR A CA 1
ATOM 855 C C . THR A 1 106 ? -4.348 -2.825 3.982 1.00 94.44 106 THR A C 1
ATOM 857 O O . THR A 1 106 ? -3.628 -3.802 3.808 1.00 94.44 106 THR A O 1
ATOM 860 N N . SER A 1 107 ? -4.360 -1.787 3.137 1.00 94.81 107 SER A N 1
ATOM 861 C CA . SER A 1 107 ? -3.578 -1.743 1.895 1.00 94.81 107 SER A CA 1
ATOM 862 C C . SER A 1 107 ? -2.072 -1.842 2.142 1.00 94.81 107 SER A C 1
ATOM 864 O O . SER A 1 107 ? -1.363 -2.459 1.352 1.00 94.81 107 SER A O 1
ATOM 866 N N . LEU A 1 108 ? -1.564 -1.242 3.225 1.00 94.38 108 LEU A N 1
ATOM 867 C CA . LEU A 1 108 ? -0.147 -1.332 3.592 1.00 94.38 108 LEU A CA 1
ATOM 868 C C . LEU A 1 108 ? 0.247 -2.742 4.043 1.00 94.38 108 LEU A C 1
ATOM 870 O O . LEU A 1 108 ? 1.318 -3.210 3.669 1.00 94.38 108 LEU A O 1
ATOM 874 N N . VAL A 1 109 ? -0.608 -3.409 4.822 1.00 93.81 109 VAL A N 1
ATOM 875 C CA . VAL A 1 109 ? -0.380 -4.791 5.268 1.00 93.81 109 VAL A CA 1
ATOM 876 C C . VAL A 1 109 ? -0.459 -5.767 4.091 1.00 93.81 109 VAL A C 1
ATOM 878 O O . VAL A 1 109 ? 0.412 -6.617 3.947 1.00 93.81 109 VAL A O 1
ATOM 881 N N . GLU A 1 110 ? -1.446 -5.617 3.205 1.00 93.00 110 GLU A N 1
ATOM 882 C CA . GLU A 1 110 ? -1.580 -6.445 1.996 1.00 93.00 110 GLU A CA 1
ATOM 883 C C . GLU A 1 110 ? -0.414 -6.258 1.013 1.00 93.00 110 GLU A C 1
ATOM 885 O O . GLU A 1 110 ? -0.028 -7.193 0.315 1.00 93.00 110 GLU A O 1
ATOM 890 N N . ALA A 1 111 ? 0.158 -5.053 0.949 1.00 94.56 111 ALA A N 1
ATOM 891 C CA . ALA A 1 111 ? 1.271 -4.717 0.065 1.00 94.56 111 ALA A CA 1
ATOM 892 C C . ALA A 1 111 ? 2.652 -4.840 0.739 1.00 94.56 111 ALA A C 1
ATOM 894 O O . ALA A 1 111 ? 3.620 -4.259 0.241 1.00 94.56 111 ALA A O 1
ATOM 895 N N . GLU A 1 112 ? 2.771 -5.579 1.847 1.00 92.88 112 GLU A N 1
ATOM 896 C CA . GLU A 1 112 ? 4.026 -5.704 2.599 1.00 92.88 112 GLU A CA 1
ATOM 897 C C . GLU A 1 112 ? 5.186 -6.206 1.723 1.00 92.88 112 GLU A C 1
ATOM 899 O O . GLU A 1 112 ? 6.250 -5.590 1.709 1.00 92.88 112 GLU A O 1
ATOM 904 N N . GLU A 1 113 ? 4.971 -7.239 0.902 1.00 93.25 113 GLU A N 1
ATOM 905 C CA . GLU A 1 113 ? 6.012 -7.762 0.005 1.00 93.25 113 GLU A CA 1
ATOM 906 C C . GLU A 1 113 ? 6.509 -6.708 -1.001 1.00 93.25 113 GLU A C 1
ATOM 908 O O . GLU A 1 113 ? 7.706 -6.624 -1.294 1.00 93.25 113 GLU A O 1
ATOM 913 N N . TYR A 1 114 ? 5.599 -5.876 -1.515 1.00 95.38 114 TYR A N 1
ATOM 914 C CA . TYR A 1 114 ? 5.935 -4.768 -2.407 1.00 95.38 114 TYR A CA 1
ATOM 915 C C . TYR A 1 114 ? 6.750 -3.688 -1.678 1.00 95.38 114 TYR A C 1
ATOM 917 O O . TYR A 1 114 ? 7.750 -3.201 -2.210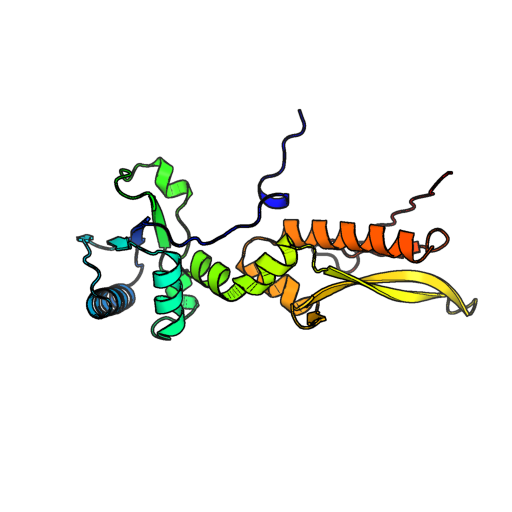 1.00 95.38 114 TYR A O 1
ATOM 925 N N . LEU A 1 115 ? 6.366 -3.329 -0.450 1.00 95.19 115 LEU A N 1
ATOM 926 C CA . LEU A 1 115 ? 7.098 -2.348 0.355 1.00 95.19 115 LEU A CA 1
ATOM 927 C C . LEU A 1 115 ? 8.501 -2.850 0.716 1.00 95.19 115 LEU A C 1
ATOM 929 O O . LEU A 1 115 ? 9.468 -2.090 0.625 1.00 95.19 115 LEU A O 1
ATOM 933 N N . GLU A 1 116 ? 8.634 -4.129 1.064 1.00 94.62 116 GLU A N 1
ATOM 934 C CA . GLU A 1 116 ? 9.930 -4.782 1.252 1.00 94.62 116 GLU A CA 1
ATOM 935 C C . GLU A 1 116 ? 10.751 -4.765 -0.041 1.00 94.62 116 GLU A C 1
ATOM 937 O O . GLU A 1 116 ? 11.923 -4.406 -0.020 1.00 94.62 116 GLU A O 1
ATOM 942 N N . MET A 1 117 ? 10.140 -5.070 -1.191 1.00 95.62 117 MET A N 1
ATOM 943 C CA . MET A 1 117 ? 10.821 -5.046 -2.492 1.00 95.62 117 MET A CA 1
ATOM 944 C C . MET A 1 117 ? 11.421 -3.680 -2.808 1.00 95.62 117 MET A C 1
ATOM 946 O O . MET A 1 117 ? 12.563 -3.599 -3.267 1.00 95.62 117 MET A O 1
ATOM 950 N N . LEU A 1 118 ? 10.680 -2.609 -2.534 1.00 94.44 118 LEU A N 1
ATOM 951 C CA . LEU A 1 118 ? 11.191 -1.253 -2.688 1.00 94.44 118 LEU A CA 1
ATOM 952 C C . LEU A 1 118 ? 12.293 -0.926 -1.684 1.00 94.44 118 LEU A C 1
ATOM 954 O O . LEU A 1 118 ? 13.300 -0.332 -2.068 1.00 94.44 118 LEU A O 1
ATOM 958 N N . SER A 1 119 ? 12.117 -1.324 -0.423 1.00 93.44 119 SER A N 1
ATOM 959 C CA . SER A 1 119 ? 13.098 -1.097 0.640 1.00 93.44 119 SER A CA 1
ATOM 960 C C . SER A 1 119 ? 14.434 -1.787 0.355 1.00 93.44 119 SER A C 1
ATOM 962 O O . SER A 1 119 ? 15.486 -1.216 0.631 1.00 93.44 119 SER A O 1
ATOM 964 N N . ASP A 1 120 ? 14.391 -2.989 -0.216 1.00 94.50 120 ASP A N 1
ATOM 965 C CA . ASP A 1 120 ? 15.567 -3.795 -0.552 1.00 94.50 120 ASP A CA 1
ATOM 966 C C . ASP A 1 120 ? 16.203 -3.386 -1.893 1.00 94.50 120 ASP A C 1
ATOM 968 O O . ASP A 1 120 ? 17.236 -3.925 -2.288 1.00 94.50 120 ASP A O 1
ATOM 972 N N . GLY A 1 121 ? 15.575 -2.471 -2.643 1.00 94.00 121 GLY A N 1
ATOM 973 C CA . GLY A 1 121 ? 16.014 -2.106 -3.989 1.00 94.00 121 GLY A CA 1
ATOM 974 C C . GLY A 1 121 ? 15.895 -3.249 -5.003 1.00 94.00 121 GLY A C 1
ATOM 975 O O . GLY A 1 121 ? 16.639 -3.270 -5.984 1.00 94.00 121 GLY A O 1
ATOM 976 N N . ARG A 1 122 ? 14.962 -4.191 -4.796 1.00 95.81 122 ARG A N 1
ATOM 977 C CA . ARG A 1 122 ? 14.711 -5.359 -5.662 1.00 95.81 122 ARG A CA 1
ATOM 978 C C . ARG A 1 122 ? 13.917 -4.992 -6.919 1.00 95.81 122 ARG A C 1
ATOM 980 O O . ARG A 1 122 ? 12.890 -5.587 -7.238 1.00 95.81 122 ARG A O 1
ATOM 987 N N . LEU A 1 123 ? 14.417 -4.000 -7.646 1.00 95.81 123 LEU A N 1
ATOM 988 C CA . LEU A 1 123 ? 13.939 -3.622 -8.969 1.00 95.81 123 LEU A CA 1
ATOM 989 C C . LEU A 1 123 ? 14.988 -3.977 -10.022 1.00 95.81 123 LEU A C 1
ATOM 991 O O . LEU A 1 123 ? 16.190 -3.984 -9.765 1.00 95.81 123 LEU A O 1
ATOM 995 N N . THR A 1 124 ? 14.529 -4.227 -11.241 1.00 94.50 124 THR A N 1
ATOM 996 C CA . THR A 1 124 ? 15.374 -4.436 -12.417 1.00 94.50 124 THR A CA 1
ATOM 997 C C . THR A 1 124 ? 14.809 -3.683 -13.618 1.00 94.50 124 THR A C 1
ATOM 999 O O . THR A 1 124 ? 13.638 -3.305 -13.637 1.00 94.50 124 THR A O 1
ATOM 1002 N N . ALA A 1 125 ? 15.648 -3.440 -14.622 1.00 93.31 125 ALA A N 1
ATOM 1003 C CA . ALA A 1 125 ? 15.302 -2.685 -15.818 1.00 93.31 125 ALA A CA 1
ATOM 1004 C C . ALA A 1 125 ? 15.530 -3.531 -17.073 1.00 93.31 125 ALA A C 1
ATOM 1006 O O . ALA A 1 125 ? 16.636 -4.012 -17.337 1.00 93.31 125 ALA A O 1
ATOM 1007 N N . TYR A 1 126 ? 14.467 -3.701 -17.853 1.00 93.31 126 TYR A N 1
ATOM 1008 C CA . TYR A 1 126 ? 14.500 -4.351 -19.158 1.00 93.31 126 TYR A CA 1
ATOM 1009 C C . TYR A 1 126 ? 14.593 -3.265 -20.232 1.00 93.31 126 TYR A C 1
ATOM 1011 O O . TYR A 1 126 ? 14.058 -2.175 -20.054 1.00 93.31 126 TYR A O 1
ATOM 1019 N N . PHE A 1 127 ? 15.291 -3.550 -21.330 1.00 93.50 127 PHE A N 1
ATOM 1020 C CA . PHE A 1 127 ? 15.566 -2.576 -22.388 1.00 93.50 127 PHE A CA 1
ATOM 1021 C C . PHE A 1 127 ? 14.985 -3.089 -23.699 1.00 93.50 127 PHE A C 1
ATOM 1023 O O . PHE A 1 127 ? 15.509 -4.045 -24.274 1.00 93.50 127 PHE A O 1
ATOM 1030 N N . GLN A 1 128 ? 13.905 -2.466 -24.160 1.00 93.12 128 GLN A N 1
ATOM 1031 C CA . GLN A 1 128 ? 13.268 -2.800 -25.427 1.00 93.12 128 GLN A CA 1
ATOM 1032 C C . GLN A 1 128 ? 13.870 -1.940 -26.548 1.00 93.12 128 GLN A C 1
ATOM 1034 O O . GLN A 1 128 ? 13.830 -0.714 -26.444 1.00 93.12 128 GLN A O 1
ATOM 1039 N N . PRO A 1 129 ? 14.454 -2.534 -27.606 1.00 93.94 129 PRO A N 1
ATOM 1040 C CA . PRO A 1 129 ? 15.061 -1.764 -28.687 1.00 93.94 129 PRO A CA 1
ATOM 1041 C C . PRO A 1 129 ? 14.038 -0.904 -29.435 1.00 93.94 129 PRO A C 1
ATOM 1043 O O . PRO A 1 129 ? 12.981 -1.388 -29.835 1.00 93.94 129 PRO A O 1
ATOM 1046 N N . VAL A 1 130 ? 14.408 0.345 -29.703 1.00 93.12 130 VAL A N 1
ATOM 1047 C CA . VAL A 1 130 ? 13.713 1.254 -30.620 1.00 93.12 130 VAL A CA 1
ATOM 1048 C C . VAL A 1 130 ? 14.526 1.317 -31.909 1.00 93.12 130 VAL A C 1
ATOM 1050 O O . VAL A 1 130 ? 15.716 1.646 -31.881 1.00 93.12 130 VAL A O 1
ATOM 1053 N N . VAL A 1 131 ? 13.903 0.981 -33.039 1.00 94.44 131 VAL A N 1
ATOM 1054 C CA . VAL A 1 131 ? 14.583 0.802 -34.331 1.00 94.44 131 VAL A CA 1
ATOM 1055 C C . VAL A 1 131 ? 14.148 1.880 -35.319 1.00 94.44 131 VAL A C 1
ATOM 1057 O O . VAL A 1 131 ? 12.957 2.125 -35.500 1.00 94.44 131 VAL A O 1
ATOM 1060 N N . ASP A 1 132 ? 15.113 2.502 -35.995 1.00 93.44 132 ASP A N 1
ATOM 1061 C CA . ASP A 1 132 ? 14.854 3.292 -37.196 1.00 93.44 132 ASP A CA 1
ATOM 1062 C C . ASP A 1 132 ? 14.492 2.341 -38.341 1.00 93.44 132 ASP A C 1
ATOM 1064 O O . ASP A 1 132 ? 15.325 1.563 -38.809 1.00 93.44 132 ASP A O 1
ATOM 1068 N N . VAL A 1 133 ? 13.239 2.402 -38.791 1.00 93.31 133 VAL A N 1
ATOM 1069 C CA . VAL A 1 133 ? 12.701 1.514 -39.832 1.00 93.31 133 VAL A CA 1
ATOM 1070 C C . VAL A 1 133 ? 13.318 1.733 -41.213 1.00 93.31 133 VAL A C 1
ATOM 1072 O O . VAL A 1 133 ? 13.290 0.817 -42.025 1.00 93.31 133 VAL A O 1
ATOM 1075 N N . LYS A 1 134 ? 13.876 2.918 -41.498 1.00 93.88 134 LYS A N 1
ATOM 1076 C CA . LYS A 1 134 ? 14.526 3.215 -42.783 1.00 93.88 134 LYS A CA 1
ATOM 1077 C C . LYS A 1 134 ? 15.968 2.726 -42.793 1.00 93.88 134 LYS A C 1
ATOM 1079 O O . LYS A 1 134 ? 16.444 2.227 -43.805 1.00 93.88 134 LYS A O 1
ATOM 1084 N N . GLN A 1 135 ? 16.673 2.905 -41.678 1.00 92.12 135 GLN A N 1
ATOM 1085 C CA . GLN A 1 135 ? 18.086 2.543 -41.554 1.00 92.12 135 GLN A CA 1
ATOM 1086 C C . GLN A 1 135 ? 18.299 1.118 -41.031 1.00 92.12 135 GLN A C 1
ATOM 1088 O O . GLN A 1 135 ? 19.432 0.641 -41.050 1.00 92.12 135 GLN A O 1
ATOM 1093 N N . HIS A 1 136 ? 17.243 0.460 -40.542 1.00 91.31 136 HIS A N 1
ATOM 1094 C CA . HIS A 1 136 ? 17.282 -0.834 -39.854 1.00 91.31 136 HIS A CA 1
ATOM 1095 C C . HIS A 1 136 ? 18.309 -0.877 -38.710 1.00 91.31 136 HIS A C 1
ATOM 1097 O O . HIS A 1 136 ? 18.990 -1.879 -38.493 1.00 91.31 136 HIS A O 1
ATOM 1103 N N . LYS A 1 137 ? 18.436 0.232 -37.972 1.00 93.62 137 LYS A N 1
ATOM 1104 C CA . LYS A 1 137 ? 19.394 0.387 -36.868 1.00 93.62 137 LYS A CA 1
ATOM 1105 C C . LYS A 1 137 ? 18.684 0.722 -35.569 1.00 93.62 137 LYS A C 1
ATOM 1107 O O . LYS A 1 137 ? 17.714 1.474 -35.557 1.00 93.62 137 LYS A O 1
ATOM 1112 N N . VAL A 1 138 ? 19.204 0.195 -34.465 1.00 93.75 138 VAL A N 1
ATOM 1113 C CA . VAL A 1 138 ? 18.753 0.575 -33.123 1.00 93.75 138 VAL A CA 1
ATOM 1114 C C . VAL A 1 138 ? 19.183 2.016 -32.849 1.00 93.75 138 VAL A C 1
ATOM 1116 O O . VAL A 1 138 ? 20.367 2.336 -32.934 1.00 93.75 138 VAL A O 1
ATOM 1119 N N . VAL A 1 139 ? 18.223 2.876 -32.512 1.00 93.75 139 VAL A N 1
ATOM 1120 C CA . VAL A 1 139 ? 18.457 4.290 -32.161 1.00 93.75 139 VAL A CA 1
ATOM 1121 C C . VAL A 1 139 ? 18.414 4.535 -30.655 1.00 93.75 139 VAL A C 1
ATOM 1123 O O . VAL A 1 139 ? 18.947 5.529 -30.158 1.00 93.75 139 VAL A O 1
ATOM 1126 N N . GLY A 1 140 ? 17.783 3.630 -29.913 1.00 93.38 140 GLY A N 1
ATOM 1127 C CA . GLY A 1 140 ? 17.562 3.781 -28.487 1.00 93.38 140 GLY A CA 1
ATOM 1128 C C . GLY A 1 140 ? 16.907 2.564 -27.859 1.00 93.38 140 GLY A C 1
ATOM 1129 O O . GLY A 1 140 ? 16.657 1.565 -28.531 1.00 93.38 140 GLY A O 1
ATOM 1130 N N . PHE A 1 141 ? 16.616 2.677 -26.570 1.00 94.00 141 PHE A N 1
ATOM 1131 C CA . PHE A 1 141 ? 15.927 1.660 -25.795 1.00 94.00 141 PHE A CA 1
ATOM 1132 C C . PHE A 1 141 ? 14.868 2.288 -24.897 1.00 94.00 141 PHE A C 1
ATOM 1134 O O . PHE A 1 141 ? 15.140 3.271 -24.204 1.00 94.00 141 PHE A O 1
ATOM 1141 N N . GLU A 1 142 ? 13.685 1.689 -24.885 1.00 91.50 142 GLU A N 1
ATOM 1142 C CA . GLU A 1 142 ? 12.660 1.952 -23.883 1.00 91.50 142 GLU A CA 1
ATOM 1143 C C . GLU A 1 142 ? 12.935 1.121 -22.633 1.00 91.50 142 GLU A C 1
ATOM 1145 O O . GLU A 1 142 ? 13.194 -0.086 -22.713 1.00 91.50 142 GLU A O 1
ATOM 1150 N N . VAL A 1 143 ? 12.927 1.785 -21.476 1.00 91.50 143 VAL A N 1
ATOM 1151 C CA . VAL A 1 143 ? 13.204 1.151 -20.193 1.00 91.50 143 VAL A CA 1
ATOM 1152 C C . VAL A 1 143 ? 11.916 0.707 -19.532 1.00 91.50 143 VAL A C 1
ATOM 1154 O O . VAL A 1 143 ? 11.026 1.498 -19.240 1.00 91.50 143 VAL A O 1
ATOM 1157 N N . LEU A 1 144 ? 11.879 -0.577 -19.215 1.00 90.38 144 LEU A N 1
ATOM 1158 C CA . LEU A 1 144 ? 10.751 -1.248 -18.609 1.00 90.38 144 LEU A CA 1
ATOM 1159 C C . LEU A 1 144 ? 11.164 -1.744 -17.221 1.00 90.38 144 LEU A C 1
ATOM 1161 O O . LEU A 1 144 ? 11.819 -2.780 -17.088 1.00 90.38 144 LEU A O 1
ATOM 1165 N N . ALA A 1 145 ? 10.792 -0.995 -16.183 1.00 90.88 145 ALA A N 1
ATOM 1166 C CA . ALA A 1 145 ? 11.061 -1.382 -14.802 1.00 90.88 145 ALA A CA 1
ATOM 1167 C C . ALA A 1 145 ? 10.224 -2.606 -14.395 1.00 90.88 145 ALA A C 1
ATOM 1169 O O . ALA A 1 145 ? 9.066 -2.760 -14.799 1.00 90.88 145 ALA A O 1
ATOM 1170 N N . ARG A 1 146 ? 10.822 -3.498 -13.611 1.00 93.81 146 ARG A N 1
ATOM 1171 C CA . ARG A 1 146 ? 10.205 -4.717 -13.080 1.00 93.81 146 ARG A CA 1
ATOM 1172 C C . ARG A 1 146 ? 10.619 -4.912 -11.633 1.00 93.81 146 ARG A C 1
ATOM 1174 O O . ARG A 1 146 ? 11.726 -4.536 -11.254 1.00 93.81 146 ARG A O 1
ATOM 1181 N N . GLY A 1 147 ? 9.743 -5.529 -10.856 1.00 96.12 147 GLY A N 1
ATOM 1182 C CA . GLY A 1 147 ? 10.077 -5.994 -9.520 1.00 96.12 147 GLY A CA 1
ATOM 1183 C C . GLY A 1 147 ? 10.701 -7.379 -9.575 1.00 96.12 147 GLY A C 1
ATOM 1184 O O . GLY A 1 147 ? 10.480 -8.122 -10.533 1.00 96.12 147 GLY A O 1
ATOM 1185 N N . VAL A 1 148 ? 11.474 -7.720 -8.551 1.00 97.06 148 VAL A N 1
ATOM 1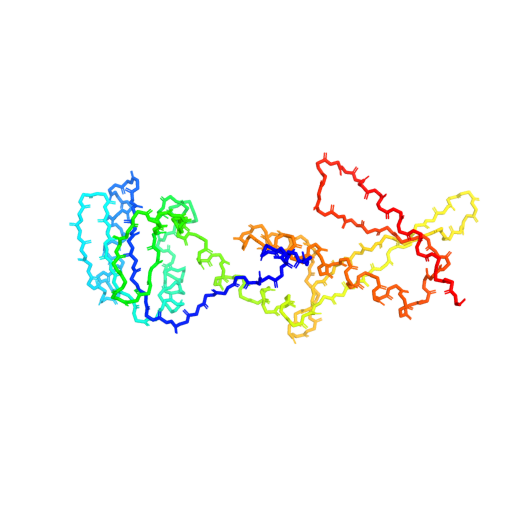186 C CA . VAL A 1 148 ? 12.045 -9.056 -8.376 1.00 97.06 148 VAL A CA 1
ATOM 1187 C C . VAL A 1 148 ? 11.569 -9.603 -7.034 1.00 97.06 148 VAL A C 1
ATOM 1189 O O . VAL A 1 148 ? 11.915 -9.057 -5.983 1.00 97.06 148 VAL A O 1
ATOM 1192 N N . GLY A 1 149 ? 10.744 -10.650 -7.069 1.00 95.06 149 GLY A N 1
ATOM 1193 C CA . GLY A 1 149 ? 10.268 -11.368 -5.886 1.00 95.06 149 GLY A CA 1
ATOM 1194 C C . GLY A 1 149 ? 11.417 -12.004 -5.101 1.00 95.06 149 GLY A C 1
ATOM 1195 O O . GLY A 1 149 ? 12.541 -12.117 -5.598 1.00 95.06 149 GLY A O 1
ATOM 1196 N N . LYS A 1 150 ? 11.161 -12.424 -3.857 1.00 94.19 150 LYS A N 1
ATOM 1197 C CA . LYS A 1 150 ? 12.187 -13.090 -3.023 1.00 94.19 150 LYS A CA 1
ATOM 1198 C C . LYS A 1 150 ? 12.667 -14.414 -3.630 1.00 94.19 150 LYS A C 1
ATOM 1200 O O . LYS A 1 150 ? 13.812 -14.802 -3.434 1.00 94.19 150 LYS A O 1
ATOM 1205 N N . ASP A 1 151 ? 11.800 -15.072 -4.388 1.00 94.25 151 ASP A N 1
ATOM 1206 C CA . ASP A 1 151 ? 12.063 -16.293 -5.152 1.00 94.25 151 ASP A CA 1
ATOM 1207 C C . ASP A 1 151 ? 12.729 -16.035 -6.520 1.00 94.25 151 ASP A C 1
ATOM 1209 O O . ASP A 1 151 ? 13.002 -16.973 -7.266 1.00 94.25 151 ASP A O 1
ATOM 1213 N N . GLY A 1 152 ? 12.993 -14.770 -6.865 1.00 93.75 152 GLY A N 1
ATOM 1214 C CA . GLY A 1 152 ? 13.529 -14.363 -8.163 1.00 93.75 152 GLY A CA 1
ATOM 1215 C C . GLY A 1 152 ? 12.477 -14.206 -9.266 1.00 93.75 152 GLY A C 1
ATOM 1216 O O . GLY A 1 152 ? 12.845 -13.883 -10.399 1.00 93.75 152 GLY A O 1
ATOM 1217 N N . SER A 1 153 ? 11.187 -14.396 -8.969 1.00 95.38 153 SER A N 1
ATOM 1218 C CA . SER A 1 153 ? 10.104 -14.161 -9.927 1.00 95.38 153 SER A CA 1
ATOM 1219 C C . SER A 1 153 ? 10.050 -12.697 -10.377 1.00 95.38 153 SER A C 1
ATOM 1221 O O . SER A 1 153 ? 10.422 -11.771 -9.652 1.00 95.38 153 SER A O 1
ATOM 1223 N N . ILE A 1 154 ? 9.594 -12.474 -11.610 1.00 96.00 154 ILE A N 1
ATOM 1224 C CA . ILE A 1 154 ? 9.466 -11.128 -12.172 1.00 96.00 154 ILE A CA 1
ATOM 1225 C C . ILE A 1 154 ? 8.074 -10.583 -11.882 1.00 96.00 154 ILE A C 1
ATOM 1227 O O . ILE A 1 154 ? 7.074 -11.130 -12.345 1.00 96.00 154 ILE A O 1
ATOM 1231 N N . VAL A 1 155 ? 8.027 -9.447 -11.189 1.00 94.50 155 VAL A N 1
ATOM 1232 C CA . VAL A 1 155 ? 6.788 -8.722 -10.911 1.00 94.50 155 VAL A CA 1
ATOM 1233 C C . VAL A 1 155 ? 6.551 -7.674 -12.006 1.00 94.50 155 VAL A C 1
ATOM 1235 O O . VAL A 1 155 ? 7.414 -6.814 -12.243 1.00 94.50 155 VAL A O 1
ATOM 1238 N N . PRO A 1 156 ? 5.408 -7.736 -12.716 1.00 90.94 156 PRO A N 1
ATOM 1239 C CA . PRO A 1 156 ? 5.107 -6.827 -13.813 1.00 90.94 156 PRO A CA 1
ATOM 1240 C C . PRO A 1 156 ? 4.857 -5.393 -13.314 1.00 90.94 156 PRO A C 1
ATOM 1242 O O . PRO A 1 156 ? 4.429 -5.183 -12.179 1.00 90.94 156 PRO A O 1
ATOM 1245 N N . PRO A 1 157 ? 5.059 -4.381 -14.177 1.00 90.12 157 PRO A N 1
ATOM 1246 C CA . PRO A 1 157 ? 4.949 -2.977 -13.788 1.00 90.12 157 PRO A CA 1
ATOM 1247 C C . PRO A 1 157 ? 3.525 -2.610 -13.364 1.00 90.12 157 PRO A C 1
ATOM 1249 O O . PRO A 1 157 ? 3.362 -1.830 -12.434 1.00 90.12 157 PRO A O 1
ATOM 1252 N N . GLY A 1 158 ? 2.498 -3.199 -13.993 1.00 89.25 158 GLY A N 1
ATOM 1253 C CA . GLY A 1 158 ? 1.098 -2.965 -13.624 1.00 89.25 158 GLY A CA 1
ATOM 1254 C C . GLY A 1 158 ? 0.846 -3.237 -12.141 1.00 89.25 158 GLY A C 1
ATOM 1255 O O . GLY A 1 158 ? 0.369 -2.353 -11.435 1.00 89.25 158 GLY A O 1
ATOM 1256 N N . GLN A 1 159 ? 1.302 -4.396 -11.654 1.00 92.19 159 GLN A N 1
ATOM 1257 C CA . GLN A 1 159 ? 1.184 -4.775 -10.246 1.00 92.19 159 GLN A CA 1
ATOM 1258 C C . GLN A 1 159 ? 1.954 -3.820 -9.323 1.00 92.19 159 GLN A C 1
ATOM 1260 O O . GLN A 1 159 ? 1.416 -3.400 -8.302 1.00 92.19 159 GLN A O 1
ATOM 1265 N N . LEU A 1 160 ? 3.176 -3.416 -9.697 1.00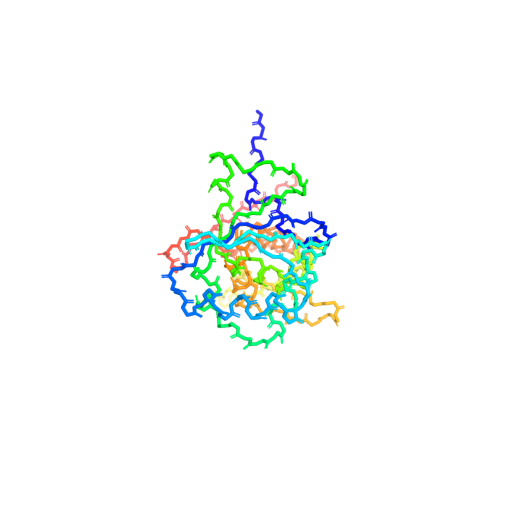 92.88 160 LEU A N 1
ATOM 1266 C CA . LEU A 1 160 ? 3.943 -2.431 -8.924 1.00 92.88 160 LEU A CA 1
ATOM 1267 C C . LEU A 1 160 ? 3.184 -1.107 -8.787 1.00 92.88 160 LEU A C 1
ATOM 1269 O O . LEU A 1 160 ? 3.082 -0.564 -7.690 1.00 92.88 160 LEU A O 1
ATOM 1273 N N . PHE A 1 161 ? 2.629 -0.594 -9.885 1.00 91.56 161 PHE A N 1
ATOM 1274 C CA . PHE A 1 161 ? 1.906 0.675 -9.883 1.00 91.56 161 PHE A CA 1
ATOM 1275 C C . PHE A 1 161 ? 0.550 0.596 -9.174 1.00 91.56 161 PHE A C 1
ATOM 1277 O O . PHE A 1 161 ? 0.127 1.587 -8.573 1.00 91.56 161 PHE A O 1
ATOM 1284 N N . ASP A 1 162 ? -0.121 -0.556 -9.205 1.00 91.81 162 ASP A N 1
ATOM 1285 C CA . ASP A 1 162 ? -1.338 -0.796 -8.426 1.00 91.81 162 ASP A CA 1
ATOM 1286 C C . ASP A 1 162 ? -1.049 -0.762 -6.923 1.00 91.81 162 ASP A C 1
ATOM 1288 O O . ASP A 1 162 ? -1.716 -0.030 -6.186 1.00 91.81 162 ASP A O 1
ATOM 1292 N N . CYS A 1 163 ? -0.012 -1.472 -6.469 1.00 93.88 163 CYS A N 1
ATOM 1293 C CA . CYS A 1 163 ? 0.448 -1.406 -5.082 1.00 93.88 163 CYS A CA 1
ATOM 1294 C C . CYS A 1 163 ? 0.883 0.017 -4.704 1.00 93.88 163 CYS A C 1
ATOM 1296 O O . CYS A 1 163 ? 0.522 0.513 -3.635 1.00 93.88 163 CYS A O 1
ATOM 1298 N N . ALA A 1 164 ? 1.590 0.715 -5.595 1.00 92.69 164 ALA A N 1
ATOM 1299 C CA . ALA A 1 164 ? 2.048 2.078 -5.357 1.00 92.69 164 ALA A CA 1
ATOM 1300 C C . ALA A 1 164 ? 0.906 3.078 -5.146 1.00 92.69 164 ALA A C 1
ATOM 1302 O O . ALA A 1 164 ? 1.006 3.947 -4.281 1.00 92.69 164 ALA A O 1
ATOM 1303 N N . ARG A 1 165 ? -0.186 2.948 -5.913 1.00 91.25 165 ARG A N 1
ATOM 1304 C CA . ARG A 1 165 ? -1.405 3.754 -5.739 1.00 91.25 165 ARG A CA 1
ATOM 1305 C C . ARG A 1 165 ? -2.050 3.504 -4.382 1.00 91.25 165 ARG A C 1
ATOM 1307 O O . ARG A 1 165 ? -2.341 4.457 -3.670 1.00 91.25 165 ARG A O 1
ATOM 1314 N N . LYS A 1 166 ? -2.246 2.232 -4.026 1.00 91.12 166 LYS A N 1
ATOM 1315 C CA . LYS A 1 166 ? -2.920 1.832 -2.780 1.00 91.12 166 LYS A CA 1
ATOM 1316 C C . LYS A 1 166 ? -2.143 2.220 -1.519 1.00 91.12 166 LYS A C 1
ATOM 1318 O O . LYS A 1 166 ? -2.739 2.426 -0.472 1.00 91.12 166 LYS A O 1
ATOM 1323 N N . THR A 1 167 ? -0.820 2.319 -1.620 1.00 92.31 167 THR A N 1
ATOM 1324 C CA . THR A 1 167 ? 0.074 2.605 -0.485 1.00 92.31 167 THR A CA 1
ATOM 1325 C C . THR A 1 167 ? 0.579 4.047 -0.439 1.00 92.31 167 THR A C 1
ATOM 1327 O O . THR A 1 167 ? 1.392 4.368 0.422 1.00 92.31 167 THR A O 1
ATOM 1330 N N . ASP A 1 168 ? 0.130 4.915 -1.354 1.00 90.31 168 ASP A N 1
ATOM 1331 C CA . ASP A 1 168 ? 0.632 6.291 -1.516 1.00 90.31 168 ASP A CA 1
ATOM 1332 C C . ASP A 1 168 ? 2.166 6.363 -1.717 1.00 90.31 168 ASP A C 1
ATOM 1334 O O . ASP A 1 168 ? 2.856 7.247 -1.212 1.00 90.31 168 ASP A O 1
ATOM 1338 N N . THR A 1 169 ? 2.731 5.408 -2.470 1.00 92.50 169 THR A N 1
ATOM 1339 C CA . THR A 1 169 ? 4.184 5.301 -2.732 1.00 92.50 169 THR A CA 1
ATOM 1340 C C . THR A 1 169 ? 4.575 5.543 -4.193 1.00 92.50 169 THR A C 1
ATOM 1342 O O . THR A 1 169 ? 5.717 5.287 -4.576 1.00 92.50 169 THR A O 1
ATOM 1345 N N . LEU A 1 170 ? 3.677 6.089 -5.023 1.00 91.19 170 LEU A N 1
ATOM 1346 C CA . LEU A 1 170 ? 3.932 6.342 -6.454 1.00 91.19 170 LEU A CA 1
ATOM 1347 C C . LEU A 1 170 ? 5.220 7.126 -6.721 1.00 91.19 170 LEU A C 1
ATOM 1349 O O . LEU A 1 170 ? 6.006 6.741 -7.582 1.00 91.19 170 LEU A O 1
ATOM 1353 N N . PHE A 1 171 ? 5.462 8.201 -5.969 1.00 89.12 171 PHE A N 1
ATOM 1354 C CA . PHE A 1 171 ? 6.665 9.019 -6.139 1.00 89.12 171 PHE A CA 1
ATOM 1355 C C . PHE A 1 171 ? 7.944 8.288 -5.724 1.00 89.12 171 PHE A C 1
ATOM 1357 O O . PHE A 1 171 ? 9.002 8.501 -6.321 1.00 89.12 171 PHE A O 1
ATOM 1364 N N . TYR A 1 172 ? 7.855 7.423 -4.711 1.00 91.94 172 TYR A N 1
ATOM 1365 C CA . TYR A 1 172 ? 8.973 6.582 -4.302 1.00 91.94 172 TYR A CA 1
ATOM 1366 C C . TYR A 1 172 ? 9.301 5.563 -5.397 1.00 91.94 172 TYR A C 1
ATOM 1368 O O . TYR A 1 172 ? 10.458 5.462 -5.807 1.00 91.94 172 TYR A O 1
ATOM 1376 N N . LEU A 1 173 ? 8.285 4.849 -5.899 1.00 92.75 173 LEU A N 1
ATOM 1377 C CA . LEU A 1 173 ? 8.438 3.875 -6.979 1.00 92.75 173 LEU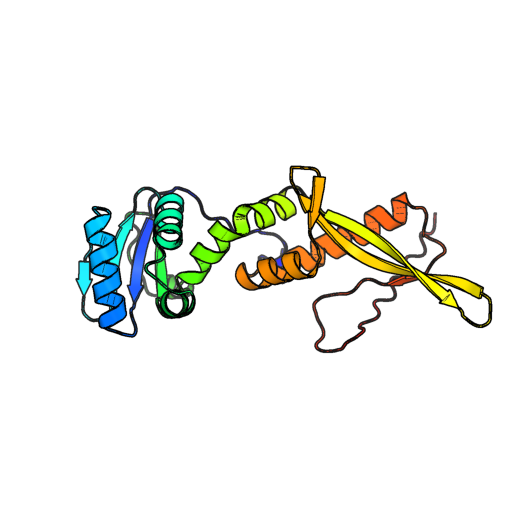 A CA 1
ATOM 1378 C C . LEU A 1 173 ? 9.013 4.535 -8.238 1.00 92.75 173 LEU A C 1
ATOM 1380 O O . LEU A 1 173 ? 9.984 4.032 -8.789 1.00 92.75 173 LEU A O 1
ATOM 1384 N N . ASP A 1 174 ? 8.479 5.685 -8.659 1.00 91.00 174 ASP A N 1
ATOM 1385 C CA . ASP A 1 174 ? 8.974 6.432 -9.823 1.00 91.00 174 ASP A CA 1
ATOM 1386 C C . ASP A 1 174 ? 10.466 6.780 -9.699 1.00 91.00 174 ASP A C 1
ATOM 1388 O O . ASP A 1 174 ? 11.255 6.551 -10.621 1.00 91.00 174 ASP A O 1
ATOM 1392 N N . ARG A 1 175 ? 10.883 7.284 -8.530 1.00 90.75 175 ARG A N 1
ATOM 1393 C CA . ARG A 1 175 ? 12.297 7.555 -8.253 1.00 90.75 175 ARG A CA 1
ATOM 1394 C C . ARG A 1 175 ? 13.131 6.278 -8.365 1.00 90.75 175 ARG A C 1
ATOM 1396 O O . ARG A 1 175 ? 14.155 6.287 -9.044 1.00 90.75 175 ARG A O 1
ATOM 1403 N N . ALA A 1 176 ? 12.693 5.193 -7.728 1.00 92.44 176 ALA A N 1
ATOM 1404 C CA . ALA A 1 176 ? 13.407 3.919 -7.731 1.00 92.44 176 ALA A CA 1
ATOM 1405 C C . ALA A 1 176 ? 13.534 3.330 -9.153 1.00 92.44 176 ALA A C 1
ATOM 1407 O O . ALA A 1 176 ? 14.611 2.868 -9.533 1.00 92.44 176 ALA A O 1
ATOM 1408 N N . CYS A 1 177 ? 12.483 3.438 -9.973 1.00 92.25 177 CYS A N 1
ATOM 1409 C CA . CYS A 1 177 ? 12.477 3.059 -11.388 1.00 92.25 177 CYS A CA 1
ATOM 1410 C C . CYS A 1 177 ? 13.509 3.851 -12.208 1.00 92.25 177 CYS A C 1
ATOM 1412 O O . CYS A 1 177 ? 14.260 3.271 -12.994 1.00 92.25 177 CYS A O 1
ATOM 1414 N N . ARG A 1 178 ? 13.601 5.172 -12.003 1.00 91.00 178 ARG A N 1
ATOM 1415 C CA . ARG A 1 178 ? 14.609 6.013 -12.672 1.00 91.00 178 ARG A CA 1
ATOM 1416 C C . ARG A 1 178 ? 16.030 5.655 -12.248 1.00 91.00 178 ARG A C 1
ATOM 1418 O O . ARG A 1 178 ? 16.924 5.574 -13.089 1.00 91.00 178 ARG A O 1
ATOM 1425 N N . GLU A 1 179 ? 16.245 5.419 -10.959 1.00 92.31 179 GLU A N 1
ATOM 1426 C CA . GLU A 1 179 ? 17.556 5.031 -10.442 1.00 92.31 179 GLU A CA 1
ATOM 1427 C C . GLU A 1 179 ? 18.026 3.691 -11.018 1.00 92.31 179 GLU A C 1
ATOM 1429 O O . GLU A 1 179 ? 19.170 3.595 -11.471 1.00 92.31 179 GLU A O 1
ATOM 1434 N N . VAL A 1 180 ? 17.160 2.670 -11.045 1.00 93.69 180 VAL A N 1
ATOM 1435 C CA . VAL A 1 180 ? 17.521 1.366 -11.621 1.00 93.69 180 VAL A CA 1
ATOM 1436 C C . VAL A 1 180 ? 17.744 1.467 -13.129 1.00 93.69 180 VAL A C 1
ATOM 1438 O O . VAL A 1 180 ? 18.723 0.921 -13.629 1.00 93.69 180 VAL A O 1
ATOM 1441 N N . ALA A 1 181 ? 16.928 2.244 -13.848 1.00 92.19 181 ALA A N 1
ATOM 1442 C CA . ALA A 1 181 ? 17.093 2.476 -15.280 1.00 92.19 181 ALA A CA 1
ATOM 1443 C C . ALA A 1 181 ? 18.491 3.016 -15.619 1.00 92.19 181 ALA A C 1
ATOM 1445 O O . ALA A 1 181 ? 19.196 2.447 -16.455 1.00 92.19 181 ALA A O 1
ATOM 1446 N N . VAL A 1 182 ? 18.917 4.081 -14.931 1.00 92.00 182 VAL A N 1
ATOM 1447 C CA . VAL A 1 182 ? 20.225 4.716 -15.153 1.00 92.00 182 VAL A CA 1
ATOM 1448 C C . VAL A 1 182 ? 21.367 3.771 -14.778 1.00 92.00 182 VAL A C 1
ATOM 1450 O O . VAL A 1 182 ? 22.299 3.591 -15.566 1.00 92.00 182 VAL A O 1
ATOM 1453 N N . LYS A 1 183 ? 21.287 3.119 -13.610 1.00 92.19 183 LYS A N 1
ATOM 1454 C CA . LYS A 1 183 ? 22.313 2.169 -13.146 1.00 92.19 183 LYS A CA 1
ATOM 1455 C C . LYS A 1 183 ? 22.477 1.003 -14.122 1.00 92.19 183 LYS A C 1
ATOM 1457 O O . LYS A 1 183 ? 23.596 0.690 -14.527 1.00 92.19 183 LYS A O 1
ATOM 1462 N N . THR A 1 184 ? 21.381 0.377 -14.549 1.00 92.50 184 THR A N 1
ATOM 1463 C CA . THR A 1 184 ? 21.438 -0.769 -15.464 1.00 92.50 184 THR A CA 1
ATOM 1464 C C . THR A 1 184 ? 21.878 -0.360 -16.872 1.00 92.50 184 THR A C 1
ATOM 1466 O O . THR A 1 184 ? 22.630 -1.107 -17.499 1.00 92.50 184 THR A O 1
ATOM 1469 N N . ALA A 1 185 ? 21.494 0.825 -17.363 1.00 91.94 185 ALA A N 1
ATOM 1470 C CA . ALA A 1 185 ? 21.959 1.338 -18.656 1.00 91.94 185 ALA A CA 1
ATOM 1471 C C . ALA A 1 185 ? 23.483 1.541 -18.678 1.00 91.94 185 ALA A C 1
ATOM 1473 O O . ALA A 1 185 ? 24.143 1.168 -19.653 1.00 91.94 185 ALA A O 1
ATOM 1474 N N . ALA A 1 186 ? 24.047 2.072 -17.586 1.00 91.25 186 ALA A N 1
ATOM 1475 C CA . ALA A 1 186 ? 25.489 2.230 -17.424 1.00 91.25 186 ALA A CA 1
ATOM 1476 C C . ALA A 1 186 ? 26.212 0.871 -17.411 1.00 91.25 186 ALA A C 1
ATOM 1478 O O . ALA A 1 186 ? 27.170 0.679 -18.159 1.00 91.25 186 ALA A O 1
ATOM 1479 N N . ILE A 1 187 ? 25.707 -0.105 -16.644 1.00 92.81 187 ILE A N 1
ATOM 1480 C CA . ILE A 1 187 ? 26.261 -1.474 -16.591 1.00 92.81 187 ILE A CA 1
ATOM 1481 C C . ILE A 1 187 ? 26.236 -2.140 -17.975 1.00 92.81 187 ILE A C 1
ATOM 1483 O O . ILE A 1 187 ? 27.208 -2.775 -18.381 1.00 92.81 187 ILE A O 1
ATOM 1487 N N . LYS A 1 188 ? 25.144 -1.967 -18.731 1.00 91.62 188 LYS A N 1
ATOM 1488 C CA . LYS A 1 188 ? 24.988 -2.505 -20.092 1.00 91.62 188 LYS A CA 1
ATOM 1489 C C . LYS A 1 188 ? 25.747 -1.715 -21.166 1.00 91.62 188 LYS A C 1
ATOM 1491 O O . LYS A 1 188 ? 25.665 -2.086 -22.334 1.00 91.62 188 LYS A O 1
ATOM 1496 N N . LYS A 1 189 ? 26.487 -0.659 -20.799 1.00 92.44 189 LYS A N 1
ATOM 1497 C CA . LYS A 1 189 ? 27.250 0.205 -21.721 1.00 92.44 189 LYS A CA 1
ATOM 1498 C C . LYS A 1 189 ? 26.381 0.766 -22.857 1.00 92.44 189 LYS A C 1
ATOM 1500 O O . LYS A 1 189 ? 26.783 0.793 -24.017 1.00 92.44 189 LYS A O 1
ATOM 1505 N N . LEU A 1 190 ? 25.168 1.213 -22.521 1.00 89.44 190 LEU A N 1
ATOM 1506 C CA . LEU A 1 190 ? 24.215 1.794 -23.479 1.00 89.44 190 LEU A CA 1
ATOM 1507 C C . LEU A 1 190 ? 24.396 3.312 -23.667 1.00 89.44 190 LEU A C 1
ATOM 1509 O O . LEU A 1 190 ? 23.496 3.996 -24.141 1.00 89.44 190 LEU A O 1
ATOM 1513 N N . ASN A 1 191 ? 25.565 3.850 -23.321 1.00 85.31 191 ASN A N 1
ATOM 1514 C CA . ASN A 1 191 ? 25.893 5.280 -23.334 1.00 85.31 191 ASN A CA 1
ATOM 1515 C C . ASN A 1 191 ? 25.853 5.939 -24.726 1.00 85.31 191 ASN A C 1
ATOM 1517 O O . ASN A 1 191 ? 25.789 7.162 -24.811 1.00 85.31 191 ASN A O 1
ATOM 1521 N N . ASN A 1 192 ? 25.864 5.149 -25.802 1.00 89.44 192 ASN A N 1
ATOM 1522 C CA . ASN A 1 192 ? 25.758 5.641 -27.181 1.00 89.44 192 ASN A CA 1
ATOM 1523 C C . ASN A 1 192 ? 24.323 5.606 -27.739 1.00 89.44 192 ASN A C 1
ATOM 1525 O O . ASN A 1 192 ? 24.114 5.968 -28.895 1.00 89.44 192 ASN A O 1
ATOM 1529 N N . TYR A 1 193 ? 23.344 5.168 -26.945 1.00 90.44 193 TYR A N 1
ATOM 1530 C CA . TYR A 1 193 ? 21.948 5.032 -27.356 1.00 90.44 193 TYR A CA 1
ATOM 1531 C C . TYR A 1 193 ? 21.053 6.014 -26.598 1.00 90.44 193 TYR A C 1
ATOM 1533 O O . TYR A 1 193 ? 21.354 6.415 -25.474 1.00 90.44 193 TYR A O 1
ATOM 1541 N N . LEU A 1 194 ? 19.923 6.395 -27.200 1.00 89.62 194 LEU A N 1
ATOM 1542 C CA . LEU A 1 194 ? 18.882 7.123 -26.474 1.00 89.62 194 LEU A CA 1
ATOM 1543 C C . LEU A 1 194 ? 18.211 6.189 -25.462 1.00 89.62 194 LEU A C 1
ATOM 1545 O O . LEU A 1 194 ? 17.843 5.071 -25.813 1.00 89.62 194 LEU A O 1
ATOM 1549 N N . ILE A 1 195 ? 18.029 6.652 -24.227 1.00 89.31 195 ILE A N 1
ATOM 1550 C CA . ILE A 1 195 ? 17.319 5.909 -23.183 1.00 89.31 195 ILE A CA 1
ATOM 1551 C C . ILE A 1 195 ? 16.003 6.625 -22.893 1.00 89.31 195 ILE A C 1
ATOM 1553 O O . ILE A 1 195 ? 16.006 7.788 -22.487 1.00 89.31 195 ILE A O 1
ATOM 1557 N N . PHE A 1 196 ? 14.892 5.930 -23.120 1.00 88.56 196 PHE A N 1
ATOM 1558 C CA . PHE A 1 196 ? 13.547 6.429 -22.854 1.00 88.56 196 PHE A CA 1
ATOM 1559 C C . PHE A 1 196 ? 13.057 5.847 -21.528 1.00 88.56 196 PHE A C 1
ATOM 1561 O O . PHE A 1 196 ? 12.966 4.630 -21.382 1.00 88.56 196 PHE A O 1
ATOM 1568 N N . ILE A 1 197 ? 12.782 6.714 -20.552 1.00 84.88 197 ILE A N 1
ATOM 1569 C CA . ILE A 1 197 ? 12.276 6.329 -19.229 1.00 84.88 197 ILE A CA 1
ATOM 1570 C C . ILE A 1 197 ? 10.902 6.967 -19.051 1.00 84.88 197 ILE A C 1
ATOM 1572 O O . ILE A 1 197 ? 10.781 8.190 -19.146 1.00 84.88 197 ILE A O 1
ATOM 1576 N N . GLU A 1 198 ? 9.887 6.152 -18.778 1.00 75.00 198 GLU A N 1
ATOM 1577 C CA . GLU A 1 198 ? 8.554 6.643 -18.438 1.00 75.00 198 GLU A CA 1
ATOM 1578 C C . GLU A 1 198 ? 8.551 7.204 -17.008 1.00 75.00 198 GLU A C 1
ATOM 1580 O O . GLU A 1 198 ? 9.018 6.550 -16.074 1.00 75.00 198 GLU A O 1
ATOM 1585 N N . ILE A 1 199 ? 8.058 8.434 -16.846 1.00 68.06 199 ILE A N 1
ATOM 1586 C CA . ILE A 1 199 ? 7.971 9.127 -15.555 1.00 68.06 199 ILE A CA 1
ATOM 1587 C C . ILE A 1 199 ? 6.496 9.288 -15.200 1.00 68.06 199 ILE A C 1
ATOM 1589 O O . ILE A 1 199 ? 5.722 9.863 -15.973 1.00 68.06 199 ILE A O 1
ATOM 1593 N N . LEU A 1 200 ? 6.107 8.841 -14.007 1.00 60.91 200 LEU A N 1
ATOM 1594 C CA . LEU A 1 200 ? 4.780 9.113 -13.468 1.00 60.91 200 LEU A CA 1
ATOM 1595 C C . LEU A 1 200 ? 4.667 10.600 -13.115 1.00 60.91 200 LEU A C 1
ATOM 1597 O O . LEU A 1 200 ? 5.070 11.043 -12.042 1.00 60.91 200 LEU A O 1
ATOM 1601 N N . GLY A 1 201 ? 4.117 11.391 -14.032 1.00 43.50 201 GLY A N 1
ATOM 1602 C CA . GLY A 1 201 ? 3.959 12.831 -13.811 1.00 43.50 201 GLY A CA 1
ATOM 1603 C C . GLY A 1 201 ? 3.201 13.586 -14.891 1.00 43.50 201 GLY A C 1
ATOM 1604 O O . GLY A 1 201 ? 3.092 14.805 -14.818 1.00 43.50 201 GLY A O 1
ATOM 1605 N N . SER A 1 202 ? 2.648 12.901 -15.886 1.00 33.91 202 SER A N 1
ATOM 1606 C CA . SER A 1 202 ? 1.897 13.578 -16.928 1.00 33.91 202 SER A CA 1
ATOM 1607 C C . SER A 1 202 ? 0.701 12.729 -17.325 1.00 33.91 202 SER A C 1
ATOM 1609 O O . SER A 1 202 ? 0.859 11.571 -17.700 1.00 33.91 202 SER A O 1
ATOM 1611 N N . LYS A 1 203 ? -0.503 13.306 -17.272 1.00 33.25 203 LYS A N 1
ATOM 1612 C CA . LYS A 1 203 ? -1.660 12.841 -18.050 1.00 33.25 203 LYS A CA 1
ATOM 1613 C C . LYS A 1 203 ? -1.398 13.066 -19.551 1.00 33.25 203 LYS A C 1
ATOM 1615 O O . LYS A 1 203 ? -2.205 13.671 -20.247 1.00 33.25 203 LYS A O 1
ATOM 1620 N N . THR A 1 204 ? -0.249 12.621 -20.036 1.00 30.00 204 THR A N 1
ATOM 1621 C CA . THR A 1 204 ? 0.109 12.569 -21.444 1.00 30.00 204 THR A CA 1
ATOM 1622 C C . THR A 1 204 ? 0.716 11.197 -21.680 1.00 30.00 204 THR A C 1
ATOM 1624 O O . THR A 1 204 ? 1.703 10.859 -21.023 1.00 30.00 204 THR A O 1
ATOM 1627 N N . PRO A 1 205 ? 0.149 10.394 -22.592 1.00 31.38 205 PRO A N 1
ATOM 1628 C CA . PRO A 1 205 ? 0.872 9.247 -23.104 1.00 31.38 205 PRO A CA 1
ATOM 1629 C C . PRO A 1 205 ? 2.137 9.814 -23.767 1.00 31.38 205 PRO A C 1
ATOM 1631 O O . PRO A 1 205 ? 2.045 10.724 -24.590 1.00 31.38 205 PRO A O 1
ATOM 1634 N N . HIS A 1 206 ? 3.313 9.327 -23.370 1.00 34.03 206 HIS A N 1
ATOM 1635 C CA . HIS A 1 206 ? 4.620 9.704 -23.932 1.00 34.03 206 HIS A CA 1
ATOM 1636 C C . HIS A 1 206 ? 5.205 11.056 -23.474 1.00 34.03 206 HIS A C 1
ATOM 1638 O O . HIS A 1 206 ? 5.478 11.944 -24.284 1.00 34.03 206 HIS A O 1
ATOM 1644 N N . PHE A 1 207 ? 5.533 11.200 -22.185 1.00 32.59 207 PHE A N 1
ATOM 1645 C CA . PHE A 1 207 ? 6.575 12.163 -21.807 1.00 32.59 207 PHE A CA 1
ATOM 1646 C C . PHE A 1 207 ? 7.957 11.550 -22.076 1.00 32.59 207 PHE A C 1
ATOM 1648 O O . PHE A 1 207 ? 8.499 10.799 -21.270 1.00 32.59 207 PHE A O 1
ATOM 1655 N N . ASN A 1 208 ? 8.526 11.862 -23.242 1.00 34.22 208 ASN A N 1
ATOM 1656 C CA . ASN A 1 208 ? 9.898 11.506 -23.601 1.00 34.22 208 ASN A CA 1
ATOM 1657 C C . ASN A 1 208 ? 10.887 12.366 -22.800 1.00 34.22 208 ASN A C 1
ATOM 1659 O O . ASN A 1 208 ? 11.309 13.434 -23.247 1.00 34.22 208 ASN A O 1
ATOM 1663 N N . ALA A 1 209 ? 11.300 11.898 -21.623 1.00 35.41 209 ALA A N 1
ATOM 1664 C CA . ALA A 1 209 ? 12.472 12.454 -20.963 1.00 35.41 209 ALA A CA 1
ATOM 1665 C C . ALA A 1 209 ? 13.726 12.014 -21.735 1.00 35.41 209 ALA A C 1
ATOM 1667 O O . ALA A 1 209 ? 14.236 10.909 -21.566 1.00 35.41 209 ALA A O 1
ATOM 1668 N N . ARG A 1 210 ? 14.229 12.884 -22.615 1.00 32.19 210 ARG A N 1
ATOM 1669 C CA . ARG A 1 210 ? 15.507 12.685 -23.305 1.00 32.19 210 ARG A CA 1
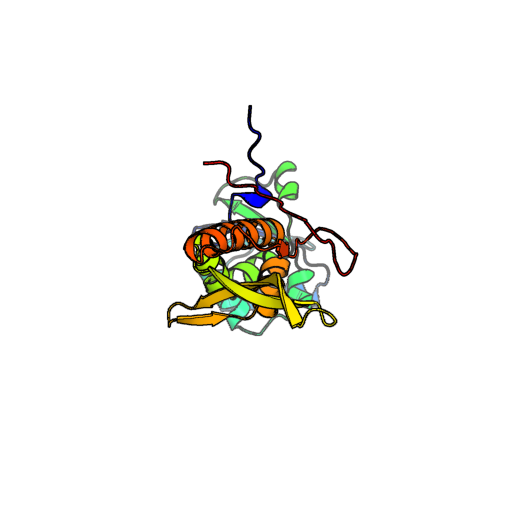ATOM 1670 C C . ARG A 1 210 ? 16.639 12.964 -22.314 1.00 32.19 210 ARG A C 1
ATOM 1672 O O . ARG A 1 210 ? 17.159 14.075 -22.265 1.00 32.19 210 ARG A O 1
ATOM 1679 N N . ILE A 1 211 ? 17.033 11.972 -21.518 1.00 37.56 211 ILE A N 1
ATOM 1680 C CA . ILE A 1 211 ? 18.278 12.072 -20.748 1.00 37.56 211 ILE A CA 1
ATOM 1681 C C . ILE A 1 211 ? 19.433 11.825 -21.726 1.00 37.56 211 ILE A C 1
ATOM 1683 O O . ILE A 1 211 ? 19.898 10.705 -21.906 1.00 37.56 211 ILE A O 1
ATOM 1687 N N . GLN A 1 212 ? 19.896 12.884 -22.397 1.00 31.58 212 GLN A N 1
ATOM 1688 C CA . GLN A 1 212 ? 21.231 12.889 -22.996 1.00 31.58 212 GLN A CA 1
ATOM 1689 C C . GLN A 1 212 ? 22.252 13.079 -21.871 1.00 31.58 212 GLN A C 1
ATOM 1691 O O . GLN A 1 212 ? 22.807 14.159 -21.693 1.00 31.58 212 GLN A O 1
ATOM 1696 N N . SER A 1 213 ? 22.523 12.031 -21.096 1.00 33.66 213 SER A N 1
ATOM 1697 C CA . SER A 1 213 ? 23.764 12.003 -20.329 1.00 33.66 213 SER A CA 1
ATOM 1698 C C . SER A 1 213 ? 24.887 11.680 -21.313 1.00 33.66 213 SER A C 1
ATOM 1700 O O . SER A 1 213 ? 25.193 10.514 -21.561 1.00 33.66 213 SER A O 1
ATOM 1702 N N . ARG A 1 214 ? 25.500 12.714 -21.908 1.00 28.94 214 ARG A N 1
ATOM 1703 C CA . ARG A 1 214 ? 26.883 12.579 -22.375 1.00 28.94 214 ARG A CA 1
ATOM 1704 C C . ARG A 1 214 ? 27.703 12.293 -21.122 1.00 28.94 214 ARG A C 1
ATOM 1706 O O . ARG A 1 214 ? 28.002 13.210 -20.366 1.00 28.94 214 ARG A O 1
ATOM 1713 N N . PHE A 1 215 ? 28.006 11.023 -20.871 1.00 29.47 215 PHE A N 1
ATOM 1714 C CA . PHE A 1 215 ? 29.089 10.667 -19.967 1.00 29.47 215 PHE A CA 1
ATOM 1715 C C . PHE A 1 215 ? 30.373 11.134 -20.655 1.00 29.47 215 PHE A C 1
ATOM 1717 O O . PHE A 1 215 ? 30.913 10.451 -21.522 1.00 29.47 215 PHE A O 1
ATOM 1724 N N . VAL A 1 216 ? 30.759 12.376 -20.371 1.00 24.59 216 VAL A N 1
ATOM 1725 C CA . VAL A 1 216 ? 32.082 12.896 -20.701 1.00 24.59 216 VAL A CA 1
ATOM 1726 C C . VAL A 1 216 ? 33.011 12.261 -19.671 1.00 24.59 216 VAL A C 1
ATOM 1728 O O . VAL A 1 216 ? 32.822 12.485 -18.476 1.00 24.59 216 VAL A O 1
ATOM 1731 N N . ASN A 1 217 ? 33.904 11.387 -20.138 1.00 31.27 217 ASN A N 1
ATOM 1732 C CA . ASN A 1 217 ? 35.072 10.974 -19.358 1.00 31.27 217 ASN A CA 1
ATOM 1733 C C . ASN A 1 217 ? 35.955 12.187 -19.069 1.00 31.27 217 ASN A C 1
ATOM 1735 O O . ASN A 1 217 ? 36.065 13.040 -19.982 1.00 31.27 217 ASN A O 1
#

Foldseek 3Di:
DPPDPPLQPDADAFWFAKKKKKKFAPDVVLVVLVVVVCVVVVWDWDDDDRIIITIDGTGLVVLVCVVVVVSDDLVRQQRIWMQMDHPPDDDDPVSCVRTGRNLLSNLNSVCVQLSVQLVVLQKAWDWQFDADPVVRDGQATEIAMWGQGPVRDTHHVVVSVVSCVSNSNLSNVQVSSVVNQVVVCVVVVVLRHFYAYDGPDDPDDDPGPRPNPPPDD

pLDDT: mean 86.13, std 17.71, range [24.59, 97.06]

Secondary structure (DSSP, 8-state):
-----HHHH---------EEEEEE-SSHHHHHHHHHHHHHTT--EEEETTEEEEEES-HHHHHHHHHHT--S-HHHHHH-EEEEEETTPPP-GGGGGG-EETHHHHHHHHTHHHHHHHHTT-EEEEEEEEEETTTTEEEEEEEEEEEE-TTSPEEPHHHHHHHHHHTT-HHHHHHHHHHHHHHHHHHTT-TTSEEEE--S--SSS---EE-------

Radius of gyration: 22.59 Å; chains: 1; bounding box: 60×40×69 Å

Sequence (217 aa):
MNERCQRCQVLPRVTDEPKQLFCVFPLEVIKEKFKSFLKDHGCEFLDEGEFLGFEVENFKSFIVKLTGSNVFSSVELNDIHCVMLDKNTPLTVSAFKSLKPLNTWTSLVEAEEYLEMLSDGRLTAYFQPVVDVKQHKVVGFEVLARGVGKDGSIVPPGQLFDCARKTDTLFYLDRACREVAVKTAAIKKLNNYLIFIEILGSKTPHFNARIQSRFVN